Protein AF-A0A3N5ZR41-F1 (afdb_monomer)

Foldseek 3Di:
DPQQQQPWDDQQPDIFRGQEEADEDQPLCAAQLAQDPVNLVLLLLLLLLPGREYEYDDEELDQLQEARSGHYLQDLVRLQRLLSSQCSNVVSPYAYEYEYTGQALVYECVRVVNAFGEACDQDHDPNHRGGHDHDDPVRLVVSLVSLQSSLLSNVVSPHQAYEYECAQCGHNLLLQWPNNHPDPDQSDDDNNNSLVSVLSSLLSNCVSNDQRRAYEYEYECQALDVRTDHNVSVLVSLLSSVVSRHREYEYAHHHPPHPDDFADPPDDALPCLQSQQSNVVRDPHFTEYETRPQDSVSQSVCVVVVSGSHYHHHVNCVVPSNVNVCVVVVND

Mean predicted aligned error: 2.7 Å

Sequence (332 aa):
MRDPLFEPIRINRLELKNRICMPAMHLNMAKNFEVTDPLVDFYAERARGGAGLITVGFATVDEDSGGALNIGAHRDEFIPGLRRLAKAITANGARAAVQINHAGRYNFSFFLDGRPPVAPSAVASRLTGETPRELSIEEIRRVIERFVAAAKRVKAAGYDALEVLCGTGYLISEFLSPLTNRRSDAYGGDFANRMRFGVEVIQAIRAGVGPEFPVIVRMNGNDFMPGGNGRRELQEFAIELVKAGTDAISVNVGWHEARVPQIVAAVPRGVFAYLARGIKEHVGVPVMAGHRINDPAAARELIADGMCDLVAMGRALIADPALPEKARTRRE

Radius of gyration: 18.46 Å; Cα contacts (8 Å, |Δi|>4): 811; chains: 1; bounding box: 48×38×43 Å

Nearest PDB structures (foldseek):
  1ps9-assembly1_A  TM=9.556E-01  e=1.419E-34  Escherichia coli
  8pun-assembly1_C  TM=9.491E-01  e=1.882E-32  Ferrovum sp. JA12
  8uaj-assembly1_A  TM=9.261E-01  e=4.464E-31  Thermus scotoductus SA-01
  5nux-assembly1_A  TM=9.253E-01  e=6.229E-31  Thermus scotoductus
  5ogt-assembly1_A  TM=9.197E-01  e=4.988E-31  Thermus scotoductus SA-01

pLDDT: mean 97.27, std 3.21, range [62.5, 98.94]

Structure (mmCIF, N/CA/C/O backbone):
data_AF-A0A3N5ZR41-F1
#
_entry.id   AF-A0A3N5ZR41-F1
#
loop_
_atom_site.group_PDB
_atom_site.id
_atom_site.type_symbol
_atom_site.label_atom_id
_atom_site.label_alt_id
_atom_site.label_comp_id
_atom_site.label_asym_id
_atom_site.label_entity_id
_atom_site.label_seq_id
_atom_site.pdbx_PDB_ins_code
_atom_site.Cartn_x
_atom_site.Cartn_y
_atom_site.Cartn_z
_atom_site.occupancy
_atom_site.B_iso_or_equiv
_atom_site.auth_seq_id
_atom_site.auth_comp_id
_atom_site.auth_asym_id
_atom_site.auth_atom_id
_atom_site.pdbx_PDB_model_num
ATOM 1 N N . MET A 1 1 ? -27.547 -6.855 18.853 1.00 62.50 1 MET A N 1
ATOM 2 C CA . MET A 1 1 ? -26.462 -7.446 18.041 1.00 62.50 1 MET A CA 1
ATOM 3 C C . MET A 1 1 ? -25.248 -6.535 18.173 1.00 62.50 1 MET A C 1
ATOM 5 O O . MET A 1 1 ? -25.458 -5.326 18.208 1.00 62.50 1 MET A O 1
ATOM 9 N N . ARG A 1 2 ? -24.032 -7.068 18.351 1.00 85.81 2 ARG A N 1
ATOM 10 C CA . ARG A 1 2 ? -22.812 -6.239 18.307 1.00 85.81 2 ARG A CA 1
ATOM 11 C C . ARG A 1 2 ? -22.640 -5.732 16.873 1.00 85.81 2 ARG A C 1
ATOM 13 O O . ARG A 1 2 ? -22.960 -6.464 15.944 1.00 85.81 2 ARG A O 1
ATOM 20 N N . ASP A 1 3 ? -22.244 -4.474 16.704 1.00 94.25 3 ASP A N 1
ATOM 21 C CA . ASP A 1 3 ? -22.004 -3.909 15.374 1.00 94.25 3 ASP A CA 1
ATOM 22 C C . ASP A 1 3 ? -20.685 -4.492 14.836 1.00 94.25 3 ASP A C 1
ATOM 24 O O . ASP A 1 3 ? -19.641 -4.202 15.432 1.00 94.25 3 ASP A O 1
ATOM 28 N N . PRO A 1 4 ? -20.704 -5.299 13.754 1.00 96.19 4 PRO A N 1
ATOM 29 C CA . PRO A 1 4 ? -19.510 -5.981 13.259 1.00 96.19 4 PRO A CA 1
ATOM 30 C C . PRO A 1 4 ? -18.396 -4.997 12.901 1.00 96.19 4 PRO A C 1
ATOM 32 O O . PRO A 1 4 ? -17.221 -5.327 13.041 1.00 96.19 4 PRO A O 1
ATOM 35 N N . LEU A 1 5 ? -18.741 -3.769 12.500 1.00 96.50 5 LEU A N 1
ATOM 36 C CA . LEU A 1 5 ? -17.776 -2.749 12.105 1.00 96.50 5 LEU A CA 1
ATOM 37 C C . LEU A 1 5 ? -16.866 -2.320 13.266 1.00 96.50 5 LEU A C 1
ATOM 39 O O . LEU A 1 5 ? -15.711 -1.963 13.031 1.00 96.50 5 LEU A O 1
ATOM 43 N N . PHE A 1 6 ? -17.363 -2.391 14.505 1.00 97.62 6 PHE A N 1
ATOM 44 C CA . PHE A 1 6 ? -16.653 -1.990 15.725 1.00 97.62 6 PHE A CA 1
ATOM 45 C C . PHE A 1 6 ? -16.151 -3.166 16.562 1.00 97.62 6 PHE A C 1
ATOM 47 O O . PHE A 1 6 ? -15.695 -2.970 17.688 1.00 97.62 6 PHE A O 1
ATOM 54 N N . GLU A 1 7 ? -16.208 -4.382 16.025 1.00 97.81 7 GLU A N 1
ATOM 55 C CA . GLU A 1 7 ? -15.550 -5.518 16.655 1.00 97.81 7 GLU A CA 1
ATOM 56 C C . GLU A 1 7 ? -14.040 -5.489 16.386 1.00 97.81 7 GLU A C 1
ATOM 58 O O . GLU A 1 7 ? -13.618 -5.149 15.275 1.00 97.81 7 GLU A O 1
ATOM 63 N N . PRO A 1 8 ? -13.209 -5.850 17.379 1.00 98.00 8 PRO A N 1
ATOM 64 C CA . PRO A 1 8 ? -11.772 -5.906 17.190 1.00 98.00 8 PRO A CA 1
ATOM 65 C C . PRO A 1 8 ? -11.378 -7.031 16.228 1.00 98.00 8 PRO A C 1
ATOM 67 O O . PRO A 1 8 ? -12.055 -8.056 16.115 1.00 98.00 8 PRO A O 1
ATOM 70 N N . ILE A 1 9 ? -10.244 -6.853 15.558 1.00 98.50 9 ILE A N 1
ATOM 71 C CA . ILE A 1 9 ? -9.642 -7.857 14.677 1.00 98.50 9 ILE A CA 1
ATOM 72 C C . ILE A 1 9 ? -8.122 -7.822 14.813 1.00 98.50 9 ILE A C 1
ATOM 74 O O . ILE A 1 9 ? -7.542 -6.783 15.131 1.00 98.50 9 ILE A O 1
ATOM 78 N N . ARG A 1 10 ? -7.467 -8.963 14.587 1.00 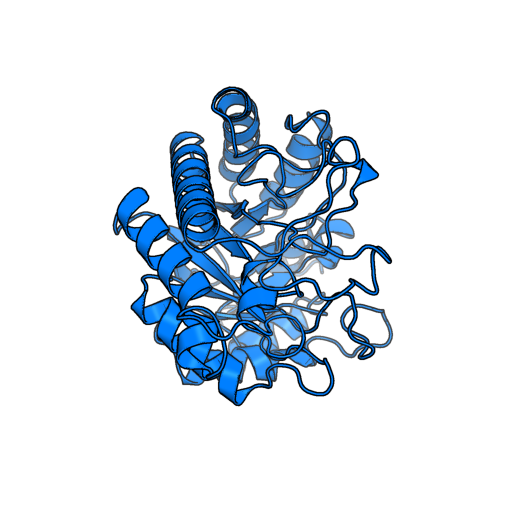98.56 10 ARG A N 1
ATOM 79 C CA . ARG A 1 10 ? -6.009 -9.084 14.649 1.00 98.56 10 ARG A CA 1
ATOM 80 C C . ARG A 1 10 ? -5.406 -9.295 13.267 1.00 98.56 10 ARG A C 1
ATOM 82 O O . ARG A 1 10 ? -5.926 -10.083 12.485 1.00 98.56 10 ARG A O 1
ATOM 89 N N . ILE A 1 11 ? -4.292 -8.618 13.008 1.00 98.62 11 ILE A N 1
ATOM 90 C CA . ILE A 1 11 ? -3.392 -8.855 11.876 1.00 98.62 11 ILE A CA 1
ATOM 91 C C . ILE A 1 11 ? -2.043 -9.229 12.486 1.00 98.62 11 ILE A C 1
ATOM 93 O O . ILE A 1 11 ? -1.386 -8.379 13.087 1.00 98.62 11 ILE A O 1
ATOM 97 N N . ASN A 1 12 ? -1.640 -10.498 12.387 1.00 98.12 12 ASN A N 1
ATOM 98 C CA . ASN A 1 12 ? -0.498 -11.020 13.150 1.00 98.12 12 ASN A CA 1
ATOM 99 C C . ASN A 1 12 ? -0.678 -10.693 14.656 1.00 98.12 12 ASN A C 1
ATOM 101 O O . ASN A 1 12 ? -1.720 -11.011 15.236 1.00 98.12 12 ASN A O 1
ATOM 105 N N . ARG A 1 13 ? 0.286 -10.023 15.296 1.00 95.62 13 ARG A N 1
ATOM 106 C CA . ARG A 1 13 ? 0.205 -9.561 16.694 1.00 95.62 13 ARG A CA 1
ATOM 107 C C . ARG A 1 13 ? -0.500 -8.220 16.882 1.00 95.62 13 ARG A C 1
ATOM 109 O O . ARG A 1 13 ? -0.713 -7.804 18.019 1.00 95.62 13 ARG A O 1
ATOM 116 N N . LEU A 1 14 ? -0.848 -7.533 15.799 1.00 98.44 14 LEU A N 1
ATOM 117 C CA . LEU A 1 14 ? -1.467 -6.219 15.858 1.00 98.44 14 LEU A CA 1
ATOM 118 C C . LEU A 1 14 ? -2.974 -6.340 16.056 1.00 98.44 14 LEU A C 1
ATOM 120 O O . LEU A 1 14 ? -3.688 -6.814 15.178 1.00 98.44 14 LEU A O 1
ATOM 124 N N . GLU A 1 15 ? -3.463 -5.860 17.196 1.00 98.50 15 GLU A N 1
ATOM 125 C CA . GLU A 1 15 ? -4.895 -5.732 17.457 1.00 98.50 15 GLU A CA 1
ATOM 126 C C . GLU A 1 15 ? -5.414 -4.360 17.010 1.00 98.50 15 GLU A C 1
ATOM 128 O O . GLU A 1 15 ? -4.904 -3.307 17.424 1.00 98.50 15 GLU A O 1
ATOM 133 N N . LEU A 1 16 ? -6.444 -4.387 16.165 1.00 98.75 16 LEU A N 1
ATOM 134 C CA . LEU A 1 16 ? -7.204 -3.226 15.725 1.00 98.75 16 LEU A CA 1
ATOM 135 C C . LEU A 1 16 ? -8.492 -3.132 16.536 1.00 98.75 16 LEU A C 1
ATOM 137 O O . LEU A 1 16 ? -9.216 -4.114 16.681 1.00 98.75 16 LEU A O 1
ATOM 141 N N . LYS A 1 17 ? -8.809 -1.927 17.014 1.00 98.25 17 LYS A N 1
ATOM 142 C CA . LYS A 1 17 ? -10.011 -1.658 17.824 1.00 98.25 17 LYS A CA 1
ATOM 143 C C . LYS A 1 17 ? -11.331 -1.771 17.049 1.00 98.25 17 LYS A C 1
ATOM 145 O O . LYS A 1 17 ? -12.386 -1.818 17.666 1.00 98.25 17 LYS A O 1
ATOM 150 N N . ASN A 1 18 ? -11.276 -1.718 15.718 1.00 98.62 18 ASN A N 1
ATOM 151 C CA . ASN A 1 18 ? -12.415 -1.835 14.812 1.00 98.62 18 ASN A CA 1
ATOM 152 C C . ASN A 1 18 ? -11.934 -2.166 13.390 1.00 98.62 18 ASN A C 1
ATOM 154 O O . ASN A 1 18 ? -10.730 -2.173 13.115 1.00 98.62 18 ASN A O 1
ATOM 158 N N . ARG A 1 19 ? -12.882 -2.418 12.486 1.00 98.69 19 ARG A N 1
ATOM 159 C CA . ARG A 1 19 ? -12.645 -2.889 11.113 1.00 98.69 19 ARG A CA 1
ATOM 160 C C . ARG A 1 19 ? -12.651 -1.764 10.067 1.00 98.69 19 ARG A C 1
ATOM 162 O O . ARG A 1 19 ? -12.717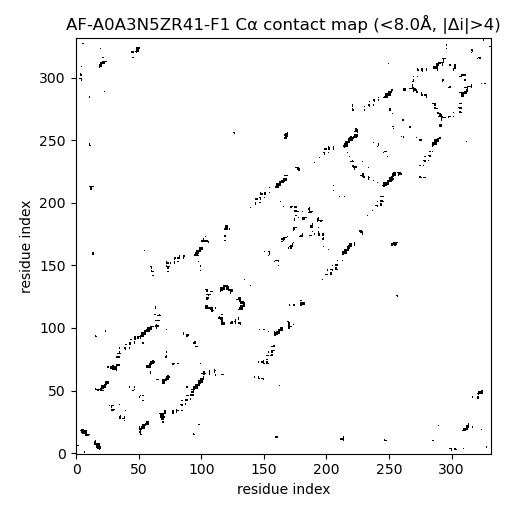 -2.049 8.871 1.00 98.69 19 ARG A O 1
ATOM 169 N N . ILE A 1 20 ? -12.588 -0.498 10.496 1.00 98.75 20 ILE A N 1
ATOM 170 C CA . ILE A 1 20 ? -12.533 0.674 9.611 1.00 98.75 20 ILE A CA 1
ATOM 171 C C . ILE A 1 20 ? -11.080 1.098 9.425 1.00 98.75 20 ILE A C 1
ATOM 173 O O . ILE A 1 20 ? -10.405 1.501 10.377 1.00 98.75 20 ILE A O 1
ATOM 177 N N . CYS A 1 21 ? -10.610 1.067 8.185 1.00 98.75 21 CYS A N 1
ATOM 178 C CA . CYS A 1 21 ? -9.246 1.422 7.834 1.00 98.75 21 CYS A CA 1
ATOM 179 C C . CYS A 1 21 ? -9.209 2.631 6.898 1.00 98.75 21 CYS A C 1
ATOM 181 O O . CYS A 1 21 ? -10.009 2.748 5.968 1.00 98.75 21 CYS A O 1
ATOM 183 N N . MET A 1 22 ? -8.236 3.512 7.106 1.00 98.75 22 MET A N 1
ATOM 184 C CA . MET A 1 22 ? -7.871 4.532 6.130 1.00 98.75 22 MET A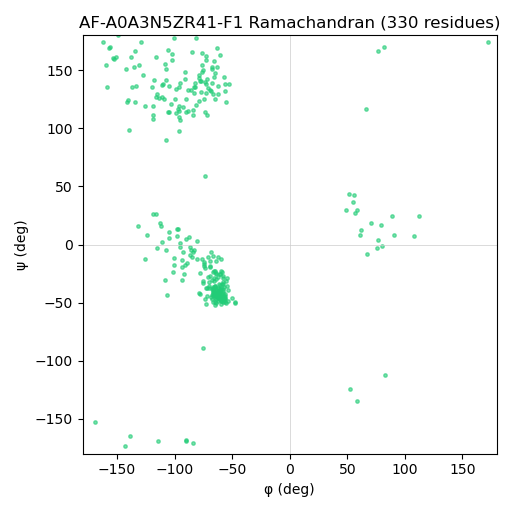 CA 1
ATOM 185 C C . MET A 1 22 ? -6.789 3.954 5.207 1.00 98.75 22 MET A C 1
ATOM 187 O O . MET A 1 22 ? -5.694 3.652 5.691 1.00 98.75 22 MET A O 1
ATOM 191 N N . PRO A 1 23 ? -7.063 3.758 3.905 1.00 98.19 23 PRO A N 1
ATOM 192 C CA . PRO A 1 23 ? -6.060 3.265 2.969 1.00 98.19 23 PRO A CA 1
ATOM 193 C C . PRO A 1 23 ? -5.017 4.340 2.657 1.00 98.19 23 PRO A C 1
ATOM 195 O O . PRO A 1 23 ? -5.314 5.535 2.728 1.00 98.19 23 PRO A O 1
ATOM 198 N N . ALA A 1 24 ? -3.842 3.910 2.191 1.00 97.88 24 ALA A N 1
ATOM 199 C CA . ALA A 1 24 ? -2.826 4.821 1.674 1.00 97.88 24 ALA A CA 1
ATOM 200 C C . ALA A 1 24 ? -3.375 5.687 0.532 1.00 97.88 24 ALA A C 1
ATOM 202 O O . ALA A 1 24 ? -4.007 5.177 -0.406 1.00 97.88 24 ALA A O 1
ATOM 203 N N . MET A 1 25 ? -3.109 6.990 0.626 1.00 96.12 25 MET A N 1
ATOM 204 C CA . MET A 1 25 ? -3.462 8.021 -0.348 1.00 96.12 25 MET A CA 1
ATOM 205 C C . MET A 1 25 ? -2.317 9.023 -0.433 1.00 96.12 25 MET A C 1
ATOM 207 O O . MET A 1 25 ? -1.973 9.640 0.571 1.00 96.12 25 MET A O 1
ATOM 211 N N . HIS A 1 26 ? -1.757 9.222 -1.627 1.00 94.19 26 HIS A N 1
ATOM 212 C CA . HIS A 1 26 ? -0.738 10.249 -1.830 1.00 94.19 26 HIS A CA 1
ATOM 213 C C . HIS A 1 26 ? -1.384 11.640 -1.771 1.00 94.19 26 HIS A C 1
ATOM 215 O O . HIS A 1 26 ? -2.184 11.996 -2.630 1.00 94.19 26 HIS A O 1
ATOM 221 N N . LEU A 1 27 ? -1.064 12.400 -0.720 1.00 94.50 27 LEU A N 1
ATOM 222 C CA . LEU A 1 27 ? -1.680 13.705 -0.432 1.00 94.50 27 LEU A CA 1
ATOM 223 C C . LEU A 1 27 ? -0.916 14.893 -1.018 1.00 94.50 27 LEU A C 1
ATOM 225 O O . LEU A 1 27 ? -1.389 16.019 -0.915 1.00 94.50 27 LEU A O 1
ATOM 229 N N . ASN A 1 28 ? 0.270 14.660 -1.591 1.00 93.38 28 ASN A N 1
ATOM 230 C CA . ASN A 1 28 ? 1.135 15.717 -2.118 1.00 93.38 28 ASN A CA 1
ATOM 231 C C . ASN A 1 28 ? 1.548 16.778 -1.071 1.00 93.38 28 ASN A C 1
ATOM 233 O O . ASN A 1 28 ? 1.742 17.945 -1.396 1.00 93.38 28 ASN A O 1
ATOM 237 N N . MET A 1 29 ? 1.644 16.371 0.201 1.00 96.38 29 MET A N 1
ATOM 238 C CA . MET A 1 29 ? 1.956 17.247 1.341 1.00 96.38 29 MET A CA 1
ATOM 239 C C . MET A 1 29 ? 3.366 17.038 1.909 1.00 96.38 29 MET A C 1
ATOM 241 O O . MET A 1 29 ? 3.760 17.767 2.818 1.00 96.38 29 MET A O 1
ATOM 245 N N . ALA A 1 30 ? 4.127 16.055 1.420 1.00 97.12 30 ALA A N 1
ATOM 246 C CA . ALA A 1 30 ? 5.547 15.951 1.748 1.00 97.12 30 ALA A CA 1
ATOM 247 C C . ALA A 1 30 ? 6.343 16.994 0.952 1.00 97.12 30 ALA A C 1
ATOM 249 O O . ALA A 1 30 ? 5.915 17.430 -0.119 1.00 97.12 30 ALA A O 1
ATOM 250 N N . LYS A 1 31 ? 7.504 17.394 1.469 1.00 96.69 31 LYS A N 1
ATOM 251 C CA . LYS A 1 31 ? 8.399 18.337 0.790 1.00 96.69 31 LYS A CA 1
ATOM 252 C C . LYS A 1 31 ? 9.821 17.819 0.870 1.00 96.69 31 LYS A C 1
ATOM 254 O O . LYS A 1 31 ? 10.328 17.634 1.967 1.00 96.69 31 LYS A O 1
ATOM 259 N N . ASN A 1 32 ? 10.469 17.625 -0.276 1.00 96.06 32 ASN A N 1
ATOM 260 C CA . ASN A 1 32 ? 11.802 17.019 -0.352 1.00 96.06 32 ASN A CA 1
ATOM 261 C C . ASN A 1 32 ? 11.860 15.689 0.410 1.00 96.06 32 ASN A C 1
ATOM 263 O O . ASN A 1 32 ? 12.785 15.449 1.176 1.00 96.06 32 ASN A O 1
ATOM 267 N N . PHE A 1 33 ? 10.827 14.863 0.233 1.00 97.25 33 PHE A N 1
ATOM 268 C CA . PHE A 1 33 ? 10.622 13.596 0.934 1.00 97.25 33 PHE A CA 1
ATOM 269 C C . PHE A 1 33 ? 10.336 13.688 2.442 1.00 97.25 33 PHE A C 1
ATOM 271 O O . PHE A 1 33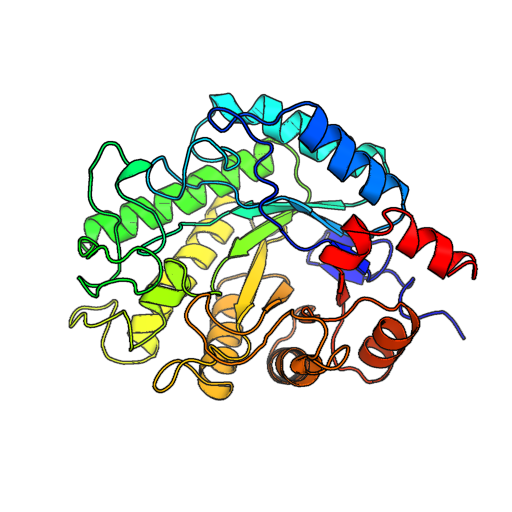 ? 9.928 12.697 3.052 1.00 97.25 33 PHE A O 1
ATOM 278 N N . GLU A 1 34 ? 10.459 14.870 3.042 1.00 98.19 34 GLU A N 1
ATOM 279 C CA . GLU A 1 34 ? 10.214 15.075 4.463 1.00 98.19 34 GLU A CA 1
ATOM 280 C C . GLU A 1 34 ? 8.723 15.115 4.789 1.00 98.19 34 GLU A C 1
ATOM 282 O O . GLU A 1 34 ? 7.900 15.724 4.092 1.00 98.19 34 GLU A O 1
ATOM 287 N N . VAL A 1 35 ? 8.389 14.499 5.921 1.00 98.50 35 VAL A N 1
ATOM 288 C CA . VAL A 1 35 ? 7.076 14.639 6.548 1.00 98.50 35 VAL A CA 1
ATOM 289 C C . VAL A 1 35 ? 6.917 16.081 7.026 1.00 98.50 35 VAL A C 1
ATOM 291 O O . VAL A 1 35 ? 7.753 16.596 7.766 1.00 98.50 35 VAL A O 1
ATOM 294 N N . THR A 1 36 ? 5.803 16.713 6.672 1.00 98.62 36 THR A N 1
ATOM 295 C CA . THR A 1 36 ? 5.468 18.083 7.081 1.00 98.62 36 THR A CA 1
ATOM 296 C C . THR A 1 36 ? 4.434 18.092 8.208 1.00 98.62 36 THR A C 1
ATOM 298 O O . THR A 1 36 ? 3.765 17.086 8.456 1.00 98.62 36 THR A O 1
ATOM 301 N N . ASP A 1 37 ? 4.284 19.224 8.893 1.00 98.56 37 ASP A N 1
ATOM 302 C CA . ASP A 1 37 ? 3.282 19.369 9.955 1.00 98.56 37 ASP A CA 1
ATOM 303 C C . ASP A 1 37 ? 1.838 19.225 9.436 1.00 98.56 37 ASP A C 1
ATOM 305 O O . ASP A 1 37 ? 1.096 18.442 10.027 1.00 98.56 37 ASP A O 1
ATOM 309 N N . PRO A 1 38 ? 1.441 19.804 8.277 1.00 98.38 38 PRO A N 1
ATOM 310 C CA . PRO A 1 38 ? 0.109 19.568 7.713 1.00 98.38 38 PRO A CA 1
ATOM 311 C C . PRO A 1 38 ? -0.200 18.089 7.457 1.00 98.38 38 PRO A C 1
ATOM 313 O O . PRO A 1 38 ? -1.326 17.640 7.663 1.00 98.38 38 PRO A O 1
ATOM 316 N N . LEU A 1 39 ? 0.803 17.311 7.032 1.00 98.38 39 LEU A N 1
ATOM 317 C CA . LEU A 1 39 ? 0.653 15.871 6.835 1.00 98.38 39 LEU A CA 1
ATOM 318 C C . LEU A 1 39 ? 0.413 15.145 8.169 1.00 98.38 39 LEU A C 1
ATOM 320 O O . LEU A 1 39 ? -0.414 14.235 8.238 1.00 98.38 39 LEU A O 1
ATOM 324 N N . VAL A 1 40 ? 1.122 15.550 9.225 1.00 98.81 40 VAL A N 1
ATOM 325 C CA . VAL A 1 40 ? 0.968 15.007 10.584 1.00 98.81 40 VAL A CA 1
ATOM 326 C C . VAL A 1 40 ? -0.416 15.330 11.138 1.00 98.81 40 VAL A C 1
ATOM 328 O O . VAL A 1 40 ? -1.115 14.418 11.587 1.00 98.81 40 VAL A O 1
ATOM 331 N N . ASP A 1 41 ? -0.839 16.589 11.044 1.00 98.69 41 ASP A N 1
ATOM 332 C CA . ASP A 1 41 ? -2.139 17.057 11.528 1.00 98.69 41 ASP A CA 1
ATOM 333 C C . ASP A 1 41 ? -3.291 16.351 10.812 1.00 98.69 41 ASP A C 1
ATOM 335 O O . ASP A 1 41 ? -4.233 15.877 11.456 1.00 98.69 41 ASP A O 1
ATOM 339 N N . PHE A 1 42 ? -3.177 16.188 9.489 1.00 98.75 42 PHE A N 1
ATOM 340 C CA . PHE A 1 42 ? -4.166 15.483 8.684 1.00 98.75 42 PHE A CA 1
ATOM 341 C C . PHE A 1 42 ? -4.425 14.067 9.211 1.00 98.75 42 PHE A C 1
ATOM 343 O O . PHE A 1 42 ? -5.582 13.694 9.426 1.00 98.75 42 PHE A O 1
ATOM 350 N N . TYR A 1 43 ? -3.374 13.276 9.440 1.00 98.81 43 TYR A N 1
ATOM 351 C CA . TYR A 1 43 ? -3.528 11.898 9.911 1.00 98.81 43 TYR A CA 1
ATOM 352 C C . TYR A 1 43 ? -3.898 11.815 11.399 1.00 98.81 43 TYR A C 1
ATOM 354 O O . TYR A 1 43 ? -4.680 10.938 11.776 1.00 98.81 43 TYR A O 1
ATOM 362 N N . ALA A 1 44 ? -3.412 12.739 12.235 1.00 98.81 44 ALA A N 1
ATOM 363 C CA . ALA A 1 44 ? -3.796 12.825 13.645 1.00 98.81 44 ALA A CA 1
ATOM 364 C C . ALA A 1 44 ? -5.306 13.067 13.814 1.00 98.81 44 ALA A C 1
ATOM 366 O O . ALA A 1 44 ? -5.943 12.455 14.676 1.00 98.81 44 ALA A O 1
ATOM 367 N N . GLU A 1 45 ? -5.897 13.908 12.963 1.00 98.69 45 GLU A N 1
ATOM 368 C CA . GLU A 1 45 ? -7.334 14.191 12.966 1.00 98.69 45 GLU A CA 1
ATOM 369 C C . GLU A 1 45 ? -8.172 12.935 12.665 1.00 98.69 45 GLU A C 1
ATOM 371 O O . GLU A 1 45 ? -9.121 12.635 13.392 1.00 98.69 45 GLU A O 1
ATOM 376 N N . ARG A 1 46 ? -7.794 12.145 11.648 1.00 98.69 46 ARG A N 1
ATOM 377 C CA . ARG A 1 46 ? -8.507 10.901 11.283 1.00 98.69 46 ARG A CA 1
ATOM 378 C C . ARG A 1 46 ? -8.306 9.802 12.327 1.00 98.69 46 ARG A C 1
ATOM 380 O O . ARG A 1 46 ? -9.217 9.009 12.566 1.00 98.69 46 ARG A O 1
ATOM 387 N N . ALA A 1 47 ? -7.144 9.767 12.983 1.00 98.81 47 ALA A N 1
ATOM 388 C CA . ALA A 1 47 ? -6.895 8.851 14.093 1.00 98.81 47 ALA A CA 1
ATOM 389 C C . ALA A 1 47 ? -7.850 9.139 15.260 1.00 98.81 47 ALA A C 1
ATOM 391 O O . ALA A 1 47 ? -8.555 8.235 15.723 1.00 98.81 47 ALA A O 1
ATOM 392 N N . ARG A 1 48 ? -7.955 10.420 15.647 1.00 98.69 48 ARG A N 1
ATOM 393 C CA . ARG A 1 48 ? -8.883 10.896 16.685 1.00 98.69 48 ARG A CA 1
ATOM 394 C C . ARG A 1 48 ? -10.340 10.633 16.314 1.00 98.69 48 ARG A C 1
ATOM 396 O O . ARG A 1 48 ? -11.148 10.324 17.183 1.00 98.69 48 ARG A O 1
ATOM 403 N N . GLY A 1 49 ? -10.656 10.713 15.024 1.00 98.38 49 GLY A N 1
ATOM 404 C CA . GLY A 1 49 ? -11.971 10.412 14.470 1.00 98.38 49 GLY A CA 1
ATOM 405 C C . GLY A 1 49 ? -12.389 8.941 14.528 1.00 98.38 49 GLY A C 1
ATOM 406 O O . GLY A 1 49 ? -13.540 8.633 14.231 1.00 98.38 49 GLY A O 1
ATOM 407 N N . GLY A 1 50 ? -11.502 8.035 14.951 1.00 98.31 50 GLY A N 1
ATOM 408 C CA . GLY A 1 50 ? -11.883 6.692 15.389 1.00 98.31 50 GLY A CA 1
ATOM 409 C C . GLY A 1 50 ? -11.521 5.547 14.443 1.00 98.31 50 GLY A C 1
ATOM 410 O O . GLY A 1 50 ? -11.912 4.417 14.731 1.00 98.31 50 GLY A O 1
ATOM 411 N N . ALA A 1 51 ? -10.761 5.777 13.367 1.00 98.56 51 ALA A N 1
ATOM 412 C CA . ALA A 1 51 ? -10.279 4.692 12.503 1.00 98.56 51 ALA A CA 1
ATOM 413 C C . ALA A 1 51 ? -9.453 3.654 13.297 1.00 98.56 51 ALA A C 1
ATOM 415 O O . ALA A 1 51 ? -8.734 4.003 14.238 1.00 98.56 51 ALA A O 1
ATOM 416 N N . GLY A 1 52 ? -9.566 2.373 12.943 1.00 98.69 52 GLY A N 1
ATOM 417 C CA . GLY A 1 52 ? -8.836 1.275 13.582 1.00 98.69 52 GLY A CA 1
ATOM 418 C C . GLY A 1 52 ? -7.385 1.181 13.112 1.00 98.69 52 GLY A C 1
ATOM 419 O O . GLY A 1 52 ? -6.476 1.024 13.928 1.00 98.69 52 GLY A O 1
ATOM 420 N N . LEU A 1 53 ? -7.173 1.348 11.806 1.00 98.94 53 LEU A N 1
ATOM 421 C CA . LEU A 1 53 ? -5.864 1.375 11.153 1.00 98.94 53 LEU A CA 1
ATOM 422 C C . LEU A 1 53 ? -5.797 2.557 10.187 1.00 98.94 53 LEU A C 1
ATOM 424 O O . LEU A 1 53 ? -6.728 2.780 9.412 1.00 98.94 53 LEU A O 1
ATOM 428 N N . ILE A 1 54 ? -4.685 3.280 10.191 1.00 98.94 54 ILE A N 1
ATOM 429 C CA . ILE A 1 54 ? -4.381 4.311 9.203 1.00 98.94 54 ILE A CA 1
ATOM 430 C C . ILE A 1 54 ? -3.114 3.914 8.474 1.00 98.94 54 ILE A C 1
ATOM 432 O O . ILE A 1 54 ? -2.056 3.807 9.087 1.00 98.94 54 ILE A O 1
ATOM 436 N N . THR A 1 55 ? -3.227 3.726 7.164 1.00 98.88 55 THR A N 1
ATOM 437 C CA . THR A 1 55 ? -2.075 3.483 6.302 1.00 98.88 55 THR A CA 1
ATOM 438 C C . THR A 1 55 ? -1.684 4.782 5.624 1.00 98.88 55 THR A C 1
ATOM 440 O O . THR A 1 55 ? -2.426 5.322 4.808 1.00 98.88 55 THR A O 1
ATOM 443 N N . VAL A 1 56 ? -0.511 5.289 5.973 1.00 98.38 56 VAL A N 1
ATOM 444 C CA . VAL A 1 56 ? 0.131 6.425 5.317 1.00 98.38 56 VAL A CA 1
ATOM 445 C C . VAL A 1 56 ? 0.724 5.954 3.991 1.00 98.38 56 VAL A C 1
ATOM 447 O O . VAL A 1 56 ? 1.180 4.828 3.883 1.00 98.38 56 VAL A O 1
ATOM 450 N N . GLY A 1 57 ? 0.780 6.788 2.966 1.00 92.50 57 GLY A N 1
ATOM 451 C CA . GLY A 1 57 ? 1.544 6.472 1.759 1.00 92.50 57 GLY A CA 1
ATOM 452 C C . GLY A 1 57 ? 1.277 7.500 0.681 1.00 92.50 57 GLY A C 1
ATOM 453 O O . GLY A 1 57 ? 0.444 8.376 0.848 1.00 92.50 57 GLY A O 1
ATOM 454 N N . PHE A 1 58 ? 1.946 7.482 -0.455 1.00 95.69 58 PHE A N 1
ATOM 455 C CA . PHE A 1 58 ? 3.043 6.633 -0.913 1.00 95.69 58 PHE A CA 1
ATOM 456 C C . PHE A 1 58 ? 4.368 6.990 -0.205 1.00 95.69 58 PHE A C 1
ATOM 458 O O . PHE A 1 58 ? 4.756 8.163 -0.236 1.00 95.69 58 PHE A O 1
ATOM 465 N N . ALA A 1 59 ? 5.087 5.998 0.351 1.00 98.44 59 ALA A N 1
ATOM 466 C CA . ALA A 1 59 ? 6.484 6.135 0.792 1.00 98.44 59 ALA A CA 1
ATOM 467 C C . ALA A 1 59 ? 7.500 5.450 -0.157 1.00 98.44 59 ALA A C 1
ATOM 469 O O . ALA A 1 59 ? 7.270 4.335 -0.624 1.00 98.44 59 ALA A O 1
ATOM 470 N N . THR A 1 60 ? 8.609 6.126 -0.458 1.00 98.31 60 THR A N 1
ATOM 471 C CA . THR A 1 60 ? 9.629 5.707 -1.438 1.00 98.31 60 THR A CA 1
ATOM 472 C C . THR A 1 60 ? 10.634 4.711 -0.863 1.00 98.31 60 THR A C 1
ATOM 474 O O . THR A 1 60 ? 11.087 4.868 0.274 1.00 98.31 60 THR A O 1
ATOM 477 N N . VAL A 1 61 ? 11.002 3.698 -1.655 1.00 98.56 61 VAL A N 1
ATOM 478 C CA . VAL A 1 61 ? 11.996 2.665 -1.289 1.00 98.56 61 VAL A CA 1
ATOM 479 C C . VAL A 1 61 ? 13.423 3.020 -1.713 1.00 98.56 61 VAL A C 1
ATOM 481 O O . VAL A 1 61 ? 14.378 2.613 -1.052 1.00 98.56 61 VAL A O 1
ATOM 484 N N . ASP A 1 62 ? 13.555 3.847 -2.746 1.00 97.31 62 ASP A N 1
ATOM 485 C CA . ASP A 1 62 ? 14.787 4.474 -3.240 1.00 97.31 62 ASP A CA 1
ATOM 486 C C . ASP A 1 62 ? 14.480 5.847 -3.875 1.00 97.31 62 ASP A C 1
ATOM 488 O O . ASP A 1 62 ? 13.328 6.291 -3.904 1.00 97.31 62 ASP A O 1
ATOM 492 N N . GLU A 1 63 ? 15.506 6.534 -4.365 1.00 93.69 63 GLU A N 1
ATOM 493 C CA . GLU A 1 63 ? 15.391 7.822 -5.051 1.00 93.69 63 GLU A CA 1
ATOM 494 C C . GLU A 1 63 ? 14.603 7.749 -6.372 1.00 93.69 63 GLU A C 1
ATOM 496 O O . GLU A 1 63 ? 14.020 8.749 -6.783 1.00 93.69 63 GLU A O 1
ATOM 501 N N . ASP A 1 64 ? 14.540 6.576 -7.009 1.00 92.62 64 ASP A N 1
ATOM 502 C CA . ASP A 1 64 ? 13.922 6.375 -8.328 1.00 92.62 64 ASP A CA 1
ATOM 503 C C . ASP A 1 64 ? 12.450 5.933 -8.235 1.00 92.62 64 ASP A C 1
ATOM 505 O O . ASP A 1 64 ? 11.680 5.976 -9.202 1.00 92.62 64 ASP A O 1
ATOM 509 N N . SER A 1 65 ? 12.034 5.542 -7.035 1.00 94.94 65 SER A N 1
ATOM 510 C CA . SER A 1 65 ? 10.721 4.989 -6.746 1.00 94.94 65 SER A CA 1
ATOM 511 C C . SER A 1 65 ? 9.593 6.021 -6.750 1.00 94.94 65 SER A C 1
ATOM 513 O O . SER A 1 65 ? 8.436 5.619 -6.822 1.00 94.94 65 SER A O 1
ATOM 515 N N . GLY A 1 66 ? 9.879 7.323 -6.696 1.00 93.81 66 GLY A N 1
ATOM 516 C CA . GLY A 1 66 ? 8.874 8.393 -6.690 1.00 93.81 66 GLY A CA 1
ATOM 517 C C . GLY A 1 66 ? 9.499 9.772 -6.898 1.00 93.81 66 GLY A C 1
ATOM 518 O O . GLY A 1 66 ? 10.549 9.877 -7.520 1.00 93.81 66 GLY A O 1
ATOM 519 N N . GLY A 1 67 ? 8.862 10.827 -6.385 1.00 92.38 67 GLY A N 1
ATOM 520 C CA . GLY A 1 67 ? 9.367 12.202 -6.456 1.00 92.38 67 GLY A CA 1
ATOM 521 C C . GLY A 1 67 ? 9.370 12.911 -5.100 1.00 92.38 67 GLY A C 1
ATOM 522 O O . GLY A 1 67 ? 8.839 12.407 -4.112 1.00 92.38 67 GLY A O 1
ATOM 523 N N . ALA A 1 68 ? 9.929 14.122 -5.055 1.00 92.50 68 ALA A N 1
ATOM 524 C CA . ALA A 1 68 ? 10.147 14.902 -3.826 1.00 92.50 68 ALA A CA 1
ATOM 525 C C . ALA A 1 68 ? 8.876 15.237 -3.012 1.00 92.50 68 ALA A C 1
ATOM 527 O O . ALA A 1 68 ? 8.978 15.687 -1.870 1.00 92.50 68 ALA A O 1
ATOM 528 N N . LEU A 1 69 ? 7.685 15.037 -3.585 1.00 94.06 69 LEU A N 1
ATOM 529 C CA . LEU A 1 69 ? 6.388 15.228 -2.925 1.00 94.06 69 LEU A CA 1
ATOM 530 C C . LEU A 1 69 ? 5.813 13.925 -2.335 1.00 94.06 69 LEU A C 1
ATOM 532 O O . LEU A 1 69 ? 4.725 13.925 -1.749 1.00 94.06 69 LEU A O 1
ATOM 536 N N . ASN A 1 70 ? 6.501 12.795 -2.510 1.00 96.69 70 ASN A N 1
ATOM 537 C CA . ASN A 1 70 ? 6.236 11.535 -1.815 1.00 96.69 70 ASN A CA 1
ATOM 538 C C . ASN A 1 70 ? 6.945 11.516 -0.459 1.00 96.69 70 ASN A C 1
ATOM 540 O O . ASN A 1 70 ? 7.822 12.327 -0.207 1.00 96.69 70 ASN A O 1
ATOM 544 N N . ILE A 1 71 ? 6.576 10.589 0.423 1.00 98.31 71 ILE A N 1
ATOM 545 C CA . ILE A 1 71 ? 7.226 10.441 1.732 1.00 98.31 71 ILE A CA 1
ATOM 546 C C . ILE A 1 71 ? 8.510 9.624 1.560 1.00 98.31 71 ILE A C 1
ATOM 548 O O . ILE A 1 71 ? 8.499 8.601 0.883 1.00 98.31 71 ILE A O 1
ATOM 552 N N . GLY A 1 72 ? 9.611 10.033 2.181 1.00 98.31 72 GLY A N 1
ATOM 553 C CA . GLY A 1 72 ? 10.870 9.294 2.159 1.00 98.31 72 GLY A CA 1
ATOM 554 C C . GLY A 1 72 ? 10.886 8.122 3.134 1.00 98.31 72 GLY A C 1
ATOM 555 O O . GLY A 1 72 ? 10.726 8.319 4.334 1.00 98.31 72 GLY A O 1
ATOM 556 N N . ALA A 1 73 ? 11.141 6.906 2.645 1.00 98.56 73 ALA A N 1
ATOM 557 C CA . ALA A 1 73 ? 11.554 5.768 3.479 1.00 98.56 73 ALA A CA 1
ATOM 558 C C . ALA A 1 73 ? 12.884 5.145 3.009 1.00 98.56 73 ALA A C 1
ATOM 560 O O . ALA A 1 73 ? 13.316 4.114 3.522 1.00 98.56 73 ALA A O 1
ATOM 561 N N . HIS A 1 74 ? 13.566 5.788 2.060 1.00 98.38 74 HIS A N 1
ATOM 562 C CA . HIS A 1 74 ? 14.750 5.255 1.393 1.00 98.38 74 HIS A CA 1
ATOM 563 C C . HIS A 1 74 ? 16.086 5.623 2.055 1.00 98.38 74 HIS A C 1
ATOM 565 O O . HIS A 1 74 ? 17.083 4.930 1.838 1.00 98.38 74 HIS A O 1
ATOM 571 N N . ARG A 1 75 ? 16.108 6.653 2.913 1.00 98.38 75 ARG A N 1
ATOM 572 C CA . ARG A 1 75 ? 17.293 7.109 3.660 1.00 98.38 75 ARG A CA 1
ATOM 573 C C . ARG A 1 75 ? 17.002 7.286 5.146 1.00 98.38 75 ARG A C 1
ATOM 575 O O . ARG A 1 75 ? 15.863 7.512 5.549 1.00 98.38 75 ARG A O 1
ATOM 582 N N . ASP A 1 76 ? 18.053 7.173 5.955 1.00 98.69 76 ASP A N 1
ATOM 583 C CA . ASP A 1 76 ? 17.971 7.246 7.420 1.00 98.69 76 ASP A CA 1
ATOM 584 C C . ASP A 1 76 ? 17.540 8.638 7.907 1.00 98.69 76 ASP A C 1
ATOM 586 O O . ASP A 1 76 ? 16.872 8.753 8.935 1.00 98.69 76 ASP A O 1
ATOM 590 N N . GLU A 1 77 ? 17.857 9.684 7.137 1.00 98.44 77 GLU A N 1
ATOM 591 C CA . GLU A 1 77 ? 17.494 11.076 7.431 1.00 98.44 77 GLU A CA 1
ATOM 592 C C . GLU A 1 77 ? 15.980 11.295 7.572 1.00 98.44 77 GLU A C 1
ATOM 594 O O . GLU A 1 77 ? 15.570 12.147 8.352 1.00 98.44 77 GLU A O 1
ATOM 599 N N . PHE A 1 78 ? 15.147 10.467 6.927 1.00 98.62 78 PHE A N 1
ATOM 600 C CA . PHE A 1 78 ? 13.684 10.585 6.987 1.00 98.62 78 PHE A CA 1
ATOM 601 C C . PHE A 1 78 ? 13.048 9.890 8.200 1.00 98.62 78 PHE A C 1
ATOM 603 O O . PHE A 1 78 ? 11.863 10.086 8.489 1.00 98.62 78 PHE A O 1
ATOM 610 N N . ILE A 1 79 ? 13.807 9.077 8.947 1.00 98.81 79 ILE A N 1
ATOM 611 C CA . ILE A 1 79 ? 13.295 8.335 10.113 1.00 98.81 79 ILE A CA 1
ATOM 612 C C . ILE A 1 79 ? 12.656 9.260 11.168 1.00 98.81 79 ILE A C 1
ATOM 614 O O . ILE A 1 79 ? 11.591 8.903 11.680 1.00 98.81 79 ILE A O 1
ATOM 618 N N . PRO A 1 80 ? 13.224 10.432 11.527 1.00 98.75 80 PRO A N 1
ATOM 619 C CA . PRO A 1 80 ? 12.596 11.348 12.478 1.00 98.75 80 PRO A CA 1
ATOM 620 C C . PRO A 1 80 ? 11.204 11.825 12.036 1.00 98.75 80 PRO A C 1
ATOM 622 O O . PRO A 1 80 ? 10.276 11.811 12.849 1.00 98.75 80 PRO A O 1
ATOM 625 N N . GLY A 1 81 ? 11.032 12.186 10.759 1.00 98.69 81 GLY A N 1
ATOM 626 C CA . GLY A 1 81 ? 9.741 12.596 10.198 1.00 98.69 81 GLY A CA 1
ATOM 627 C C . GLY A 1 81 ? 8.725 11.452 10.196 1.00 98.69 81 GLY A C 1
ATOM 628 O O . GLY A 1 81 ? 7.600 11.611 10.681 1.00 98.69 81 GLY A O 1
ATOM 629 N N . LEU A 1 82 ? 9.149 10.267 9.749 1.00 98.88 82 LEU A N 1
ATOM 630 C CA . LEU A 1 82 ? 8.354 9.036 9.802 1.00 98.88 82 LEU A CA 1
ATOM 631 C C . LEU A 1 82 ? 7.893 8.710 11.230 1.00 98.88 82 LEU A C 1
ATOM 633 O O . LEU A 1 82 ? 6.719 8.402 11.442 1.00 98.88 82 LEU A O 1
ATOM 637 N N . ARG A 1 83 ? 8.792 8.828 12.214 1.00 98.88 83 ARG A N 1
ATOM 638 C CA . ARG A 1 83 ? 8.502 8.583 13.633 1.00 98.88 83 ARG A CA 1
ATOM 639 C C . ARG A 1 83 ? 7.503 9.583 14.191 1.00 98.88 83 ARG A C 1
ATOM 641 O O . ARG A 1 83 ? 6.591 9.190 14.919 1.00 98.88 83 ARG A O 1
ATOM 648 N N . ARG A 1 84 ? 7.657 10.870 13.860 1.00 98.81 84 ARG A N 1
ATOM 649 C CA . ARG A 1 84 ? 6.716 11.920 14.275 1.00 98.81 84 ARG A CA 1
ATOM 650 C C . ARG A 1 84 ? 5.306 11.611 13.774 1.00 98.81 84 ARG A C 1
ATOM 652 O O . ARG A 1 84 ? 4.362 11.686 14.556 1.00 98.81 84 ARG A O 1
ATOM 659 N N . LEU A 1 85 ? 5.179 11.200 12.513 1.00 98.88 85 LEU A N 1
ATOM 660 C CA . LEU A 1 85 ? 3.895 10.849 11.913 1.00 98.88 85 LEU A CA 1
ATOM 661 C C . LEU A 1 85 ? 3.264 9.596 12.538 1.00 98.88 85 LEU A C 1
ATOM 663 O O . LEU A 1 85 ? 2.107 9.643 12.957 1.00 98.88 85 LEU A O 1
ATOM 667 N N . ALA A 1 86 ? 4.026 8.504 12.673 1.00 98.88 86 ALA A N 1
ATOM 668 C CA . ALA A 1 86 ? 3.549 7.280 13.321 1.00 98.88 86 ALA A CA 1
ATOM 669 C C . ALA A 1 86 ? 3.072 7.549 14.757 1.00 98.88 86 ALA A C 1
ATOM 671 O O . ALA A 1 86 ? 1.987 7.116 15.151 1.00 98.88 86 ALA A O 1
ATOM 672 N N . LYS A 1 87 ? 3.844 8.330 15.526 1.00 98.88 87 LYS A N 1
ATOM 673 C CA . LYS A 1 87 ? 3.488 8.724 16.895 1.00 98.88 87 LYS A CA 1
ATOM 674 C C . LYS A 1 87 ? 2.210 9.559 16.944 1.00 98.88 87 LYS A C 1
ATOM 676 O O . LYS A 1 87 ? 1.406 9.362 17.847 1.00 98.88 87 LYS A O 1
ATOM 681 N N . ALA A 1 88 ? 2.004 10.480 16.005 1.00 98.88 88 ALA A N 1
ATOM 682 C CA . ALA A 1 88 ? 0.791 11.295 15.974 1.00 98.88 88 ALA A CA 1
ATOM 683 C C . ALA A 1 88 ? -0.469 10.445 15.736 1.00 98.88 88 ALA A C 1
ATOM 685 O O . ALA A 1 88 ? -1.490 10.671 16.386 1.00 98.88 88 ALA A O 1
ATOM 686 N N . ILE A 1 89 ? -0.384 9.432 14.869 1.00 98.94 89 ILE A N 1
ATOM 687 C CA . ILE A 1 89 ? -1.476 8.480 14.623 1.00 98.94 89 ILE A CA 1
ATOM 688 C C . ILE A 1 89 ? -1.760 7.648 15.881 1.00 98.94 89 ILE A C 1
ATOM 690 O O . ILE A 1 89 ? -2.899 7.611 16.355 1.00 98.94 89 ILE A O 1
ATOM 694 N N . THR A 1 90 ? -0.728 7.026 16.457 1.00 98.81 90 THR A N 1
ATOM 695 C CA . THR A 1 90 ? -0.891 6.129 17.613 1.00 98.81 90 THR A CA 1
ATOM 696 C C . THR A 1 90 ? -1.319 6.862 18.879 1.00 98.81 90 THR A C 1
ATOM 698 O O . THR A 1 90 ? -2.209 6.389 19.585 1.00 98.81 90 THR A O 1
ATOM 701 N N . ALA A 1 91 ? -0.796 8.066 19.128 1.00 98.69 91 ALA A N 1
ATOM 702 C CA . ALA A 1 91 ? -1.208 8.905 20.255 1.00 98.69 91 ALA A CA 1
ATOM 703 C C . ALA A 1 91 ? -2.672 9.374 20.165 1.00 98.69 91 ALA A C 1
ATOM 705 O O . ALA A 1 91 ? -3.272 9.686 21.189 1.00 98.69 91 ALA A O 1
ATOM 706 N N . ASN A 1 92 ? -3.263 9.399 18.964 1.00 98.75 92 ASN A N 1
ATOM 707 C CA . ASN A 1 92 ? -4.682 9.705 18.756 1.00 98.75 92 ASN A CA 1
ATOM 708 C C . ASN A 1 92 ? -5.544 8.432 18.600 1.00 98.75 92 ASN A C 1
ATOM 710 O O . ASN A 1 92 ? -6.710 8.509 18.219 1.00 98.75 92 ASN A O 1
ATOM 714 N N . GLY A 1 93 ? -5.001 7.257 18.941 1.00 98.00 93 GLY A N 1
ATOM 715 C CA . GLY A 1 93 ? -5.768 6.039 19.198 1.00 98.00 93 GLY A CA 1
ATOM 716 C C . GLY A 1 93 ? -6.016 5.122 17.999 1.00 98.00 93 GLY A C 1
ATOM 717 O O . GLY A 1 93 ? -6.802 4.184 18.141 1.00 98.00 93 GLY A O 1
ATOM 718 N N . ALA A 1 94 ? -5.405 5.363 16.838 1.00 98.81 94 ALA A N 1
ATOM 719 C CA . ALA A 1 94 ? -5.420 4.432 15.702 1.00 98.81 94 ALA A CA 1
ATOM 720 C C . ALA A 1 94 ? -4.088 3.675 15.601 1.00 98.81 94 ALA A C 1
ATOM 722 O O . ALA A 1 94 ? -3.069 4.150 16.094 1.00 98.81 94 ALA A O 1
ATOM 723 N N . ARG A 1 95 ? -4.065 2.515 14.938 1.00 98.88 95 ARG A N 1
ATOM 724 C CA . ARG A 1 95 ? -2.796 1.869 14.564 1.00 98.88 95 ARG A CA 1
ATOM 725 C C . ARG A 1 95 ? -2.199 2.533 13.329 1.00 98.88 95 ARG A C 1
ATOM 727 O O . ARG A 1 95 ? -2.942 2.932 12.429 1.00 98.88 95 ARG A O 1
ATOM 734 N N . ALA A 1 96 ? -0.877 2.644 13.285 1.00 98.94 96 ALA A N 1
ATOM 735 C CA . ALA A 1 96 ? -0.146 3.283 12.199 1.00 98.94 96 ALA A CA 1
ATOM 736 C C .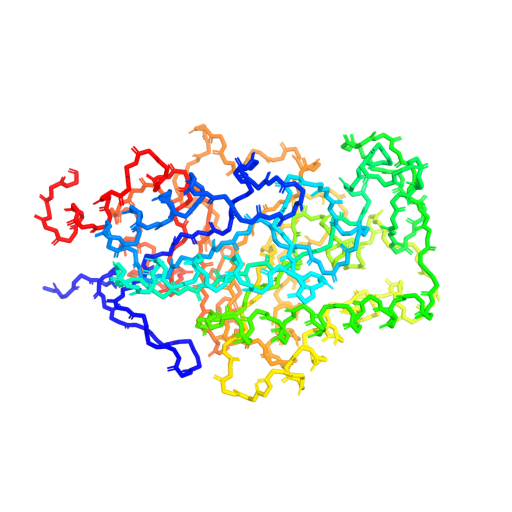 ALA A 1 96 ? 0.487 2.243 11.270 1.00 98.94 96 ALA A C 1
ATOM 738 O O . ALA A 1 96 ? 1.355 1.478 11.681 1.00 98.94 96 ALA A O 1
ATOM 739 N N . ALA A 1 97 ? 0.120 2.275 9.995 1.00 98.94 97 ALA A N 1
ATOM 740 C CA . ALA A 1 97 ? 0.823 1.587 8.922 1.00 98.94 97 ALA A CA 1
ATOM 741 C C . ALA A 1 97 ? 1.395 2.596 7.924 1.00 98.94 97 ALA A C 1
ATOM 743 O O . ALA A 1 97 ? 0.942 3.741 7.847 1.00 98.94 97 ALA A O 1
ATOM 744 N N . VAL A 1 98 ? 2.366 2.168 7.124 1.00 98.81 98 VAL A N 1
ATOM 745 C CA . VAL A 1 98 ? 2.838 2.939 5.970 1.00 98.81 98 VAL A CA 1
ATOM 746 C C . VAL A 1 98 ? 3.042 2.032 4.769 1.00 98.81 98 VAL A C 1
ATOM 748 O O . VAL A 1 98 ? 3.597 0.943 4.886 1.00 98.81 98 VAL A O 1
ATOM 751 N N . GLN A 1 99 ? 2.571 2.499 3.619 1.00 98.88 99 GLN A N 1
ATOM 752 C CA . GLN A 1 99 ? 2.694 1.846 2.336 1.00 98.88 99 GLN A CA 1
ATOM 753 C C . GLN A 1 99 ? 3.991 2.265 1.652 1.00 98.88 99 GLN A C 1
ATOM 755 O O . GLN A 1 99 ? 4.136 3.429 1.261 1.00 98.88 99 GLN A O 1
ATOM 760 N N . ILE A 1 100 ? 4.894 1.306 1.459 1.00 98.81 100 ILE A N 1
ATOM 761 C CA . ILE A 1 100 ? 6.070 1.474 0.604 1.00 98.81 100 ILE A CA 1
ATOM 762 C C . ILE A 1 100 ? 5.752 1.039 -0.827 1.00 98.81 100 ILE A C 1
ATOM 764 O O . ILE A 1 100 ? 5.010 0.076 -1.051 1.00 98.81 100 ILE A O 1
ATOM 768 N N . ASN A 1 101 ? 6.295 1.761 -1.802 1.00 97.94 101 ASN A N 1
ATOM 769 C CA . ASN A 1 101 ? 6.052 1.486 -3.213 1.00 97.94 101 ASN A CA 1
ATOM 770 C C . ASN A 1 101 ? 7.234 1.908 -4.098 1.00 97.94 101 ASN A C 1
ATOM 772 O O . ASN A 1 101 ? 8.055 2.738 -3.707 1.00 97.94 101 ASN A O 1
ATOM 776 N N . HIS A 1 102 ? 7.267 1.358 -5.314 1.00 98.44 102 HIS A N 1
ATOM 777 C CA . HIS A 1 102 ? 8.115 1.804 -6.410 1.00 98.44 102 HIS A CA 1
ATOM 778 C C . HIS A 1 102 ? 7.269 2.102 -7.649 1.00 98.44 102 HIS A C 1
ATOM 780 O O . HIS A 1 102 ? 6.601 1.217 -8.181 1.00 98.44 102 HIS A O 1
ATOM 786 N N . ALA A 1 103 ? 7.301 3.353 -8.117 1.00 97.69 103 ALA A N 1
ATOM 787 C CA . ALA A 1 103 ? 6.413 3.835 -9.170 1.00 97.69 103 ALA A CA 1
ATOM 788 C C . ALA A 1 103 ? 6.651 3.166 -10.533 1.00 97.69 103 ALA A C 1
ATOM 790 O O . ALA A 1 103 ? 5.747 3.146 -11.361 1.00 97.69 103 ALA A O 1
ATOM 791 N N . GLY A 1 104 ? 7.846 2.616 -10.750 1.00 98.19 104 GLY A N 1
ATOM 792 C CA . GLY A 1 104 ? 8.176 1.890 -11.974 1.00 98.19 104 GLY A CA 1
ATOM 793 C C . GLY A 1 104 ? 7.994 2.791 -13.190 1.00 98.19 104 GLY A C 1
ATOM 794 O O . GLY A 1 104 ? 8.355 3.972 -13.141 1.00 98.19 104 GLY A O 1
ATOM 795 N N . ARG A 1 105 ? 7.356 2.283 -14.246 1.00 97.69 105 ARG A N 1
ATOM 796 C CA . ARG A 1 105 ? 7.100 3.053 -15.477 1.00 97.69 105 ARG A CA 1
ATOM 797 C C . ARG A 1 105 ? 6.128 4.225 -15.312 1.00 97.69 105 ARG A C 1
ATOM 799 O O . ARG A 1 105 ? 5.950 5.000 -16.252 1.00 97.69 105 ARG A O 1
ATOM 806 N N . TYR A 1 106 ? 5.450 4.333 -14.169 1.00 97.19 106 TYR A N 1
ATOM 807 C CA . TYR A 1 106 ? 4.588 5.474 -13.853 1.00 97.19 106 TYR A CA 1
ATOM 808 C C . TYR A 1 106 ? 5.317 6.645 -13.206 1.00 97.19 106 TYR A C 1
ATOM 810 O O . TYR A 1 106 ? 4.676 7.665 -12.947 1.00 97.19 106 TYR A O 1
ATOM 818 N N . ASN A 1 107 ? 6.622 6.541 -12.951 1.00 95.00 107 ASN A N 1
ATOM 819 C CA . ASN A 1 107 ? 7.385 7.729 -12.605 1.00 95.00 107 ASN A CA 1
ATOM 820 C C . ASN A 1 107 ? 7.646 8.584 -13.854 1.00 95.00 107 ASN A C 1
ATOM 822 O O . ASN A 1 107 ? 7.737 8.059 -14.962 1.00 95.00 107 ASN A O 1
ATOM 826 N N . PHE A 1 108 ? 7.765 9.895 -13.669 1.00 93.31 108 PHE A N 1
ATOM 827 C CA . PHE A 1 108 ? 8.135 10.817 -14.742 1.00 93.31 108 PHE A CA 1
ATOM 828 C C . PHE A 1 108 ? 9.637 11.073 -14.684 1.00 93.31 108 PHE A C 1
ATOM 830 O O . PHE A 1 108 ? 10.156 11.379 -13.608 1.00 93.31 108 PHE A O 1
ATOM 837 N N . SER A 1 109 ? 10.321 11.048 -15.828 1.00 92.62 109 SER A N 1
ATOM 838 C CA . SER A 1 109 ? 11.745 11.396 -15.940 1.00 92.62 109 SER A CA 1
ATOM 839 C C . SER A 1 109 ? 12.064 12.781 -15.367 1.00 92.62 109 SER A C 1
ATOM 841 O O . SER A 1 109 ? 13.142 13.001 -14.818 1.00 92.62 109 SER A O 1
ATOM 843 N N . PHE A 1 110 ? 11.091 13.697 -15.405 1.00 91.12 110 PHE A N 1
ATOM 844 C CA . PHE A 1 110 ? 11.157 15.011 -14.765 1.00 91.12 110 PHE A CA 1
ATOM 845 C C . PHE A 1 110 ? 11.477 14.942 -13.261 1.00 91.12 110 PHE A C 1
ATOM 847 O O . PHE A 1 110 ? 12.195 15.797 -12.752 1.00 91.12 110 PHE A O 1
ATOM 854 N N . PHE A 1 111 ? 10.985 13.924 -12.549 1.00 88.12 111 PHE A N 1
ATOM 855 C CA . PHE A 1 111 ? 11.286 13.712 -11.128 1.00 88.12 111 PHE A CA 1
ATOM 856 C C . PHE A 1 111 ? 12.582 12.927 -10.890 1.00 88.12 111 PHE A C 1
ATOM 858 O O . PHE A 1 111 ? 12.986 12.771 -9.742 1.00 88.12 111 PHE A O 1
ATOM 865 N N . LEU A 1 112 ? 13.223 12.447 -11.958 1.00 90.25 112 LEU A N 1
ATOM 866 C CA . LEU A 1 112 ? 14.404 11.581 -11.940 1.00 90.25 112 LEU A CA 1
ATOM 867 C C . LEU A 1 112 ? 15.632 12.251 -12.573 1.00 90.25 112 LEU A C 1
ATOM 869 O O . LEU A 1 112 ? 16.510 11.570 -13.107 1.00 90.25 112 LEU A O 1
ATOM 873 N N . ASP A 1 113 ? 15.686 13.584 -12.561 1.00 88.69 113 ASP A N 1
ATOM 874 C CA . ASP A 1 113 ? 16.756 14.376 -13.185 1.00 88.69 113 ASP A CA 1
ATOM 875 C C . ASP A 1 113 ? 16.953 14.049 -14.679 1.00 88.69 113 ASP A C 1
ATOM 877 O O . ASP A 1 113 ? 18.070 13.988 -15.194 1.00 88.69 113 ASP A O 1
ATOM 881 N N . GLY A 1 114 ? 15.851 13.779 -15.385 1.00 90.44 114 GLY A N 1
ATOM 882 C CA . GLY A 1 114 ? 15.837 13.431 -16.807 1.00 90.44 114 GLY A CA 1
ATOM 883 C C . GLY A 1 114 ? 16.196 11.975 -17.113 1.00 90.44 114 GLY A C 1
ATOM 884 O O . GLY A 1 114 ? 16.165 11.576 -18.278 1.00 90.44 114 GLY A O 1
ATOM 885 N N . ARG A 1 115 ? 16.513 11.153 -16.103 1.00 92.75 115 ARG A N 1
ATOM 886 C CA . ARG A 1 115 ? 16.739 9.715 -16.303 1.00 92.75 115 ARG A CA 1
ATOM 887 C C . ARG A 1 115 ? 15.411 9.009 -16.597 1.00 92.75 115 ARG A C 1
ATOM 889 O O . ARG A 1 115 ? 14.393 9.354 -15.996 1.00 92.75 115 ARG A O 1
ATOM 896 N N . PRO A 1 116 ? 15.397 8.005 -17.491 1.00 94.06 116 PRO A N 1
ATOM 897 C CA . PRO A 1 116 ? 14.183 7.247 -17.747 1.00 94.06 116 PRO A CA 1
ATOM 898 C C . PRO A 1 116 ? 13.771 6.454 -16.495 1.00 94.06 116 PRO A C 1
ATOM 900 O O . PRO A 1 116 ? 14.647 5.921 -15.802 1.00 94.06 116 PRO A O 1
ATOM 903 N N . PRO A 1 117 ? 12.459 6.315 -16.225 1.00 96.69 117 PRO A N 1
ATOM 904 C CA . PRO A 1 117 ? 11.970 5.409 -15.190 1.00 96.69 117 PRO A CA 1
ATOM 905 C C . PRO A 1 117 ? 12.377 3.963 -15.494 1.00 96.69 117 PRO A C 1
ATOM 907 O O . PRO A 1 117 ? 12.723 3.630 -16.627 1.00 96.69 117 PRO A O 1
ATOM 910 N N . VAL A 1 118 ? 12.306 3.081 -14.499 1.00 98.12 118 VAL A N 1
ATOM 911 C CA . VAL A 1 118 ? 12.658 1.660 -14.653 1.00 98.12 118 VAL A CA 1
ATOM 912 C C . VAL A 1 118 ? 11.428 0.755 -14.637 1.00 98.12 118 VAL A C 1
ATOM 914 O O . VAL A 1 118 ? 10.423 1.085 -14.012 1.00 98.12 118 VAL A O 1
ATOM 917 N N . ALA A 1 119 ? 11.504 -0.384 -15.324 1.00 98.62 119 ALA A N 1
ATOM 918 C CA . ALA A 1 119 ? 10.399 -1.331 -15.493 1.00 98.62 119 ALA A CA 1
ATOM 919 C C . ALA A 1 119 ? 10.920 -2.754 -15.795 1.00 98.62 119 ALA A C 1
ATOM 921 O O . ALA A 1 119 ? 12.106 -2.924 -16.097 1.00 98.62 119 ALA A O 1
ATOM 922 N N . PRO A 1 120 ? 10.064 -3.795 -15.783 1.00 98.75 120 PRO A N 1
ATOM 923 C CA . PRO A 1 120 ? 10.446 -5.130 -16.257 1.00 98.75 120 PRO A CA 1
ATOM 924 C C . PRO A 1 120 ? 10.824 -5.177 -17.742 1.00 98.75 120 PRO A C 1
ATOM 926 O O . PRO A 1 120 ? 11.594 -6.048 -18.130 1.00 98.75 120 PRO A O 1
ATOM 929 N N . SER A 1 121 ? 10.283 -4.288 -18.579 1.00 98.81 121 SER A N 1
ATOM 930 C CA . SER A 1 121 ? 10.595 -4.198 -20.012 1.00 98.81 121 SER A CA 1
ATOM 931 C C . SER A 1 121 ? 10.370 -2.777 -20.528 1.00 98.81 121 SER A C 1
ATOM 933 O O . SER A 1 121 ? 9.621 -2.007 -19.923 1.00 98.81 121 SER A O 1
ATOM 935 N N . ALA A 1 122 ? 10.966 -2.443 -21.674 1.00 98.31 122 ALA A N 1
ATOM 936 C CA . ALA A 1 122 ? 10.839 -1.137 -22.332 1.00 98.31 122 ALA A CA 1
ATOM 937 C C . ALA A 1 122 ? 9.465 -0.927 -23.014 1.00 98.31 122 ALA A C 1
ATOM 939 O O . ALA A 1 122 ? 9.367 -0.724 -24.224 1.00 98.31 122 ALA A O 1
ATOM 940 N N . VAL A 1 123 ? 8.377 -1.002 -22.240 1.00 98.38 123 VAL A N 1
ATOM 941 C CA . VAL A 1 123 ? 6.999 -0.785 -22.711 1.00 98.38 123 VAL A CA 1
ATOM 942 C C . VAL A 1 123 ? 6.500 0.574 -22.233 1.00 98.38 123 VAL A C 1
ATOM 944 O O . VAL A 1 123 ? 6.273 0.770 -21.035 1.00 98.38 123 VAL A O 1
ATOM 947 N N . ALA A 1 124 ? 6.270 1.487 -23.179 1.00 97.19 124 ALA A N 1
ATOM 948 C CA . ALA A 1 124 ? 5.826 2.847 -22.894 1.00 97.19 124 ALA A CA 1
ATOM 949 C C . ALA A 1 124 ? 4.574 2.901 -22.003 1.00 97.19 124 ALA A C 1
ATOM 951 O O . ALA A 1 124 ? 3.617 2.132 -22.164 1.00 97.19 124 ALA A O 1
ATOM 952 N N . SER A 1 125 ? 4.596 3.831 -21.053 1.00 96.38 125 SER A N 1
ATOM 953 C CA . SER A 1 125 ? 3.476 4.134 -20.167 1.00 96.38 125 SER A CA 1
ATOM 954 C C . SER A 1 125 ? 2.508 5.081 -20.867 1.00 96.38 125 SER A C 1
ATOM 956 O O . SER A 1 125 ? 2.915 6.126 -21.372 1.00 96.38 125 SER A O 1
ATOM 958 N N . ARG A 1 126 ? 1.206 4.770 -20.876 1.00 93.44 126 ARG A N 1
ATOM 959 C CA . ARG A 1 126 ? 0.204 5.713 -21.413 1.00 93.44 126 ARG A CA 1
ATOM 960 C C . ARG A 1 126 ? -0.055 6.890 -20.477 1.00 93.44 126 ARG A C 1
ATOM 962 O O . ARG A 1 126 ? -0.646 7.872 -20.908 1.00 93.44 126 ARG A O 1
ATOM 969 N N . LEU A 1 127 ? 0.348 6.773 -19.210 1.00 92.19 127 LEU A N 1
ATOM 970 C CA . LEU A 1 127 ? 0.180 7.824 -18.212 1.00 92.19 127 LEU A CA 1
ATOM 971 C C . LEU A 1 127 ? 1.238 8.920 -18.374 1.00 92.19 127 LEU A C 1
ATOM 973 O O . LEU A 1 127 ? 0.913 10.098 -18.272 1.00 92.19 127 LEU A O 1
ATOM 977 N N . THR A 1 128 ? 2.488 8.527 -18.626 1.00 93.94 128 THR A N 1
ATOM 978 C CA . THR A 1 128 ? 3.626 9.456 -18.719 1.00 93.94 128 THR A CA 1
ATOM 979 C C . THR A 1 128 ? 4.017 9.753 -20.167 1.00 93.94 128 THR A C 1
ATOM 981 O O . THR A 1 128 ? 4.605 10.792 -20.437 1.00 93.94 128 THR A O 1
ATOM 984 N N . GLY A 1 129 ? 3.692 8.860 -21.109 1.00 95.00 129 GLY A N 1
ATOM 985 C CA . GLY A 1 129 ? 4.164 8.916 -22.497 1.00 95.00 129 GLY A CA 1
ATOM 986 C C . GLY A 1 129 ? 5.623 8.476 -22.668 1.00 95.00 129 GLY A C 1
ATOM 987 O O . GLY A 1 129 ? 6.112 8.397 -23.793 1.00 95.00 129 GLY A O 1
ATOM 988 N N . GLU A 1 130 ? 6.317 8.163 -21.574 1.00 96.25 130 GLU A N 1
ATOM 989 C CA . GLU A 1 130 ? 7.734 7.820 -21.572 1.00 96.25 130 GLU A CA 1
ATOM 990 C C . GLU A 1 130 ? 7.944 6.309 -21.725 1.00 96.25 130 GLU A C 1
ATOM 992 O O . GLU A 1 130 ? 7.139 5.488 -21.267 1.00 96.25 130 GLU A O 1
ATOM 997 N N . THR A 1 131 ? 9.053 5.936 -22.367 1.00 97.75 131 THR A N 1
ATOM 998 C CA . THR A 1 131 ? 9.511 4.543 -22.423 1.00 97.75 131 THR A CA 1
ATOM 999 C C . THR A 1 131 ? 10.492 4.298 -21.278 1.00 97.75 131 THR A C 1
ATOM 1001 O O . THR A 1 131 ? 11.530 4.962 -21.238 1.00 97.75 131 THR A O 1
ATOM 1004 N N . PRO A 1 132 ? 10.191 3.376 -20.347 1.00 98.06 132 PRO A N 1
ATOM 1005 C CA . PRO A 1 132 ? 11.093 3.067 -19.250 1.00 98.06 132 PRO A CA 1
ATOM 1006 C C . PRO A 1 132 ? 12.305 2.269 -19.740 1.00 98.06 132 PRO A C 1
ATOM 1008 O O . PRO A 1 132 ? 12.276 1.622 -20.790 1.00 98.06 132 PRO A O 1
ATOM 1011 N N . ARG A 1 133 ? 13.356 2.254 -18.930 1.00 98.12 133 ARG A N 1
ATOM 1012 C CA . ARG A 1 133 ? 14.488 1.349 -19.077 1.00 98.12 133 ARG A CA 1
ATOM 1013 C C . ARG A 1 133 ? 14.164 -0.003 -18.444 1.00 98.12 133 ARG A C 1
ATOM 1015 O O . ARG A 1 133 ? 13.664 -0.082 -17.324 1.00 98.12 133 ARG A O 1
ATOM 1022 N N . GLU A 1 134 ? 14.503 -1.070 -19.152 1.00 98.69 134 GLU A N 1
ATOM 1023 C CA . GLU A 1 134 ? 14.422 -2.426 -18.620 1.00 98.69 134 GLU A CA 1
ATOM 1024 C C . GLU A 1 134 ? 15.479 -2.664 -17.527 1.00 98.69 134 GLU A C 1
ATOM 1026 O O . GLU A 1 134 ? 16.652 -2.320 -17.702 1.00 98.69 134 GLU A O 1
ATOM 1031 N N . LEU A 1 135 ? 15.054 -3.245 -16.402 1.00 98.69 135 LEU A N 1
ATOM 1032 C CA . LEU A 1 135 ? 15.941 -3.643 -15.306 1.00 98.69 135 LEU A CA 1
ATOM 1033 C C . LEU A 1 135 ? 16.760 -4.892 -15.665 1.00 98.69 135 LEU A C 1
ATOM 1035 O O . LEU A 1 135 ? 16.227 -5.859 -16.215 1.00 98.69 135 LEU A O 1
ATOM 1039 N N . SER A 1 136 ? 18.037 -4.925 -15.287 1.00 98.62 136 SER A N 1
ATOM 1040 C CA . SER A 1 136 ? 18.811 -6.174 -15.259 1.00 98.62 136 SER A CA 1
ATOM 1041 C C . SER A 1 136 ? 18.433 -7.034 -14.046 1.00 98.62 136 SER A C 1
ATOM 1043 O O . SER A 1 136 ? 17.832 -6.553 -13.085 1.00 98.62 136 SER A O 1
ATOM 1045 N N . ILE A 1 137 ? 18.821 -8.312 -14.050 1.00 98.50 137 ILE A N 1
ATOM 1046 C CA . ILE A 1 137 ? 18.607 -9.214 -12.904 1.00 98.50 137 ILE A CA 1
ATOM 1047 C C . ILE A 1 137 ? 19.313 -8.688 -11.641 1.00 98.50 137 ILE A C 1
ATOM 1049 O O . ILE A 1 137 ? 18.772 -8.756 -10.538 1.00 98.50 137 ILE A O 1
ATOM 1053 N N . GLU A 1 138 ? 20.512 -8.131 -11.780 1.00 98.50 138 GLU A N 1
ATOM 1054 C CA . GLU A 1 138 ? 21.264 -7.520 -10.682 1.00 98.50 138 GLU A CA 1
ATOM 1055 C C . GLU A 1 138 ? 20.535 -6.300 -10.118 1.00 98.50 138 GLU A C 1
ATOM 1057 O O . GLU A 1 138 ? 20.504 -6.106 -8.903 1.00 98.50 138 GLU A O 1
ATOM 1062 N N . GLU A 1 139 ? 19.923 -5.488 -10.978 1.00 98.44 139 GLU A N 1
ATOM 1063 C CA . GLU A 1 139 ? 19.135 -4.337 -10.545 1.00 98.44 139 GLU A CA 1
ATOM 1064 C C . GLU A 1 139 ? 17.833 -4.761 -9.865 1.00 98.44 139 GLU A C 1
ATOM 1066 O O . GLU A 1 139 ? 17.474 -4.169 -8.852 1.00 98.44 139 GLU A O 1
ATOM 1071 N N . ILE A 1 140 ? 17.176 -5.827 -10.337 1.00 98.81 140 ILE A N 1
ATOM 1072 C CA . ILE A 1 140 ? 16.009 -6.420 -9.662 1.00 98.81 140 ILE A CA 1
ATOM 1073 C C . ILE A 1 140 ? 16.365 -6.799 -8.218 1.00 98.81 140 ILE A C 1
ATOM 1075 O O . ILE A 1 140 ? 15.647 -6.429 -7.285 1.00 98.81 140 ILE A O 1
ATOM 1079 N N . ARG A 1 141 ? 17.510 -7.464 -8.009 1.00 98.69 141 ARG A N 1
ATOM 1080 C CA . ARG A 1 141 ? 18.002 -7.813 -6.663 1.00 98.69 141 ARG A CA 1
ATOM 1081 C C . ARG A 1 141 ? 18.260 -6.573 -5.808 1.00 98.69 141 ARG A C 1
ATOM 1083 O O . ARG A 1 141 ? 17.839 -6.533 -4.656 1.00 98.69 141 ARG A O 1
ATOM 1090 N N . ARG A 1 142 ? 18.879 -5.534 -6.376 1.00 98.69 142 ARG A N 1
ATOM 1091 C CA . ARG A 1 142 ? 19.095 -4.260 -5.669 1.00 98.69 142 ARG A CA 1
ATOM 1092 C C . ARG A 1 142 ? 17.778 -3.598 -5.277 1.00 98.69 142 ARG A C 1
ATOM 1094 O O . ARG A 1 142 ? 17.666 -3.117 -4.157 1.00 98.69 142 ARG A O 1
ATOM 1101 N N . VAL A 1 143 ? 16.766 -3.598 -6.145 1.00 98.75 143 VAL A N 1
ATOM 1102 C CA . VAL A 1 143 ? 15.438 -3.058 -5.812 1.00 98.75 143 VAL A CA 1
ATOM 1103 C C . VAL A 1 143 ? 14.822 -3.832 -4.641 1.00 98.75 143 VAL A C 1
ATOM 1105 O O . VAL A 1 143 ? 14.321 -3.211 -3.705 1.00 98.75 143 VAL A O 1
ATOM 1108 N N . ILE A 1 144 ? 14.927 -5.166 -4.616 1.00 98.88 144 ILE A N 1
ATOM 1109 C CA . ILE A 1 144 ? 14.487 -5.980 -3.467 1.00 98.88 144 ILE A CA 1
ATOM 1110 C C . ILE A 1 144 ? 15.203 -5.542 -2.178 1.00 98.88 144 ILE A C 1
ATOM 1112 O O . ILE A 1 144 ? 14.555 -5.320 -1.154 1.00 98.88 144 ILE A O 1
ATOM 1116 N N . GLU A 1 145 ? 16.521 -5.337 -2.217 1.00 98.88 145 GLU A N 1
ATOM 1117 C CA . GLU A 1 145 ? 17.284 -4.828 -1.067 1.00 98.88 145 GLU A CA 1
ATOM 1118 C C . GLU A 1 145 ? 16.795 -3.443 -0.606 1.00 98.88 145 GLU A C 1
ATOM 1120 O O . GLU A 1 145 ? 16.721 -3.186 0.601 1.00 98.88 145 GLU A O 1
ATOM 1125 N N . ARG A 1 146 ? 16.402 -2.561 -1.537 1.00 98.88 146 ARG A N 1
ATOM 1126 C CA . ARG A 1 146 ? 15.819 -1.242 -1.226 1.00 98.88 146 ARG A CA 1
ATOM 1127 C C . ARG A 1 146 ? 14.465 -1.356 -0.534 1.00 98.88 146 ARG A C 1
ATOM 1129 O O . ARG A 1 146 ? 14.257 -0.691 0.483 1.00 98.88 146 ARG A O 1
ATOM 1136 N N . PHE A 1 147 ? 13.593 -2.258 -0.988 1.00 98.94 147 PHE A N 1
ATOM 1137 C CA . PHE A 1 147 ? 12.345 -2.587 -0.288 1.00 98.94 147 PHE A CA 1
ATOM 1138 C C . PHE A 1 147 ? 12.610 -3.050 1.154 1.00 98.94 147 PHE A C 1
ATOM 1140 O O . PHE A 1 147 ? 11.972 -2.558 2.089 1.00 98.94 147 PHE A O 1
ATOM 1147 N N . VAL A 1 148 ? 13.588 -3.939 1.362 1.00 98.94 148 VAL A N 1
ATOM 1148 C CA . VAL A 1 148 ? 13.962 -4.424 2.704 1.00 98.94 148 VAL A CA 1
ATOM 1149 C C . VAL A 1 148 ? 14.512 -3.299 3.581 1.00 98.94 148 VAL A C 1
ATOM 1151 O O . VAL A 1 148 ? 14.137 -3.187 4.752 1.00 98.94 148 VAL A O 1
ATOM 1154 N N . ALA A 1 149 ? 15.394 -2.456 3.045 1.00 98.94 149 ALA A N 1
ATOM 1155 C CA . ALA A 1 149 ? 15.965 -1.334 3.783 1.00 98.94 149 ALA A CA 1
ATOM 1156 C C . ALA A 1 149 ? 14.876 -0.337 4.212 1.00 98.94 149 ALA A C 1
ATOM 1158 O O . ALA A 1 149 ? 14.838 0.069 5.377 1.00 98.94 149 ALA A O 1
ATOM 1159 N N . ALA A 1 150 ? 13.945 -0.004 3.316 1.00 98.88 150 ALA A N 1
ATOM 1160 C CA . ALA A 1 150 ? 12.805 0.850 3.630 1.00 98.88 150 ALA A CA 1
ATOM 1161 C C . ALA A 1 150 ? 11.894 0.228 4.698 1.00 98.88 150 ALA A C 1
ATOM 1163 O O . ALA A 1 150 ? 11.559 0.888 5.682 1.00 98.88 150 ALA A O 1
ATOM 1164 N N . ALA A 1 151 ? 11.573 -1.063 4.583 1.00 98.94 151 ALA A N 1
ATOM 1165 C CA . ALA A 1 151 ? 10.786 -1.790 5.579 1.00 98.94 151 ALA A CA 1
ATOM 1166 C C . ALA A 1 151 ? 11.428 -1.758 6.981 1.00 98.94 151 ALA A C 1
ATOM 1168 O O . ALA A 1 151 ? 10.745 -1.528 7.984 1.00 98.94 151 ALA A O 1
ATOM 1169 N N . LYS A 1 152 ? 12.756 -1.919 7.068 1.00 98.94 152 LYS A N 1
ATOM 1170 C CA . LYS A 1 152 ? 13.500 -1.806 8.334 1.00 98.94 152 LYS A CA 1
ATOM 1171 C C . LYS A 1 152 ? 13.420 -0.400 8.928 1.00 98.94 152 LYS A C 1
ATOM 1173 O O . LYS A 1 152 ? 13.223 -0.272 10.137 1.00 98.94 152 LYS A O 1
ATOM 1178 N N . ARG A 1 153 ? 13.517 0.650 8.106 1.00 98.88 153 ARG A N 1
ATOM 1179 C CA . ARG A 1 153 ? 13.364 2.046 8.559 1.00 98.88 153 ARG A CA 1
ATOM 1180 C C . ARG A 1 153 ? 11.960 2.344 9.051 1.00 98.88 153 ARG A C 1
ATOM 1182 O O . ARG A 1 153 ? 11.811 2.968 10.096 1.00 98.88 153 ARG A O 1
ATOM 1189 N N . VAL A 1 154 ? 10.945 1.851 8.347 1.00 98.81 154 VAL A N 1
ATOM 1190 C CA . VAL A 1 154 ? 9.541 1.942 8.765 1.00 98.81 154 VAL A CA 1
ATOM 1191 C C . VAL A 1 154 ? 9.347 1.322 10.149 1.00 98.81 154 VAL A C 1
ATOM 1193 O O . VAL A 1 154 ? 8.804 1.971 11.045 1.00 98.81 154 VAL A O 1
ATOM 1196 N N . LYS A 1 155 ? 9.862 0.106 10.360 1.00 98.75 155 LYS A N 1
ATOM 1197 C CA . LYS A 1 155 ? 9.827 -0.553 11.672 1.00 98.75 155 LYS A CA 1
ATOM 1198 C C . LYS A 1 155 ? 10.577 0.260 12.736 1.00 98.75 155 LYS A C 1
ATOM 1200 O O . LYS A 1 155 ? 10.047 0.485 13.820 1.00 98.75 155 LYS A O 1
ATOM 1205 N N . ALA A 1 156 ? 11.778 0.755 12.431 1.00 98.69 156 ALA A N 1
ATOM 1206 C CA . ALA A 1 156 ? 12.587 1.571 13.347 1.00 98.69 156 ALA A CA 1
ATOM 1207 C C . ALA A 1 156 ? 11.976 2.955 13.663 1.00 98.69 156 ALA A C 1
ATOM 1209 O O . ALA A 1 156 ? 12.268 3.558 14.703 1.00 98.69 156 ALA A O 1
ATOM 1210 N N . ALA A 1 157 ? 11.122 3.471 12.778 1.00 98.81 157 ALA A N 1
ATOM 1211 C CA . ALA A 1 157 ? 10.341 4.681 13.004 1.00 98.81 157 ALA A CA 1
ATOM 1212 C C . ALA A 1 157 ? 9.149 4.449 13.952 1.00 98.81 157 ALA A C 1
ATOM 1214 O O . ALA A 1 157 ? 8.597 5.420 14.463 1.00 98.81 157 ALA A O 1
ATOM 1215 N N . GLY A 1 158 ? 8.791 3.195 14.248 1.00 98.56 158 GLY A N 1
ATOM 1216 C CA . GLY A 1 158 ? 7.736 2.855 15.205 1.00 98.56 158 GLY A CA 1
ATOM 1217 C C . GLY A 1 158 ? 6.335 2.765 14.600 1.00 98.56 158 GLY A C 1
ATOM 1218 O O . GLY A 1 158 ? 5.359 2.952 15.321 1.00 98.56 158 GLY A O 1
ATOM 1219 N N . TYR A 1 159 ? 6.220 2.498 13.296 1.00 98.88 159 TYR A N 1
ATOM 1220 C CA . TYR A 1 159 ? 4.944 2.063 12.719 1.00 98.88 159 TYR A CA 1
ATOM 1221 C C . TYR A 1 159 ? 4.540 0.699 13.293 1.00 98.88 159 TYR A C 1
ATOM 1223 O O . TYR A 1 159 ? 5.402 -0.128 13.579 1.00 98.88 159 TYR A O 1
ATOM 1231 N N . ASP A 1 160 ? 3.237 0.457 13.441 1.00 98.88 160 ASP A N 1
ATOM 1232 C CA . ASP A 1 160 ? 2.685 -0.818 13.910 1.00 98.88 160 ASP A CA 1
ATOM 1233 C C . ASP A 1 160 ? 2.664 -1.890 12.806 1.00 98.88 160 ASP A C 1
ATOM 1235 O O . ASP A 1 160 ? 2.632 -3.078 13.113 1.00 98.88 160 ASP A O 1
ATOM 1239 N N . ALA A 1 161 ? 2.646 -1.485 11.531 1.00 98.88 161 ALA A N 1
ATOM 1240 C CA . ALA A 1 161 ? 2.618 -2.377 10.372 1.00 98.88 161 ALA A CA 1
ATOM 1241 C C . ALA A 1 161 ? 3.261 -1.736 9.130 1.00 98.88 161 ALA A C 1
ATOM 1243 O O . ALA A 1 161 ? 3.354 -0.511 9.008 1.00 98.88 161 ALA A O 1
ATOM 1244 N N . LEU A 1 162 ? 3.656 -2.570 8.172 1.00 98.88 162 LEU A N 1
ATOM 1245 C CA . LEU A 1 162 ? 4.047 -2.163 6.821 1.00 98.88 162 LEU A CA 1
ATOM 1246 C C . LEU A 1 162 ? 2.958 -2.571 5.829 1.00 98.88 162 LEU A C 1
ATOM 1248 O O . LEU A 1 162 ? 2.431 -3.672 5.938 1.00 98.88 162 LEU A O 1
ATOM 1252 N N . GLU A 1 163 ? 2.667 -1.735 4.836 1.00 98.94 163 GLU A N 1
ATOM 1253 C CA . GLU A 1 163 ? 1.933 -2.142 3.636 1.00 98.94 163 GLU A CA 1
ATOM 1254 C C . GLU A 1 163 ? 2.879 -2.127 2.419 1.00 98.94 163 GLU A C 1
ATOM 1256 O O . GLU A 1 163 ? 3.680 -1.208 2.256 1.00 98.94 163 GLU A O 1
ATOM 1261 N N . VAL A 1 164 ? 2.812 -3.137 1.552 1.00 98.94 164 VAL A N 1
ATOM 1262 C CA . VAL A 1 164 ? 3.566 -3.191 0.286 1.00 98.94 164 VAL A CA 1
ATOM 1263 C C . VAL A 1 164 ? 2.580 -3.112 -0.870 1.00 98.94 164 VAL A C 1
ATOM 1265 O O . VAL A 1 164 ? 1.629 -3.895 -0.927 1.00 98.94 164 VAL A O 1
ATOM 1268 N N . LEU A 1 165 ? 2.773 -2.161 -1.787 1.00 98.75 165 LEU A N 1
ATOM 1269 C CA . LEU A 1 165 ? 1.901 -2.027 -2.953 1.00 98.75 165 LEU A CA 1
ATOM 1270 C C . LEU A 1 165 ? 2.334 -2.970 -4.085 1.00 98.75 165 LEU A C 1
ATOM 1272 O O . LEU A 1 165 ? 3.348 -2.756 -4.740 1.00 98.75 165 LEU A O 1
ATOM 1276 N N . CYS A 1 166 ? 1.506 -3.974 -4.353 1.00 98.50 166 CYS A N 1
ATOM 1277 C CA . CYS A 1 166 ? 1.674 -4.979 -5.403 1.00 98.50 166 CYS A CA 1
ATOM 1278 C C . CYS A 1 166 ? 0.618 -4.860 -6.520 1.00 98.50 166 CYS A C 1
ATOM 1280 O O . CYS A 1 166 ? 0.369 -5.820 -7.244 1.00 98.50 166 CYS A O 1
ATOM 1282 N N . GLY A 1 167 ? -0.051 -3.708 -6.640 1.00 95.88 167 GLY A N 1
ATOM 1283 C CA . GLY A 1 167 ? -1.155 -3.483 -7.579 1.00 95.88 167 GLY A CA 1
ATOM 1284 C C . GLY A 1 167 ? -1.112 -2.116 -8.262 1.00 95.88 167 GLY A C 1
ATOM 1285 O O . GLY A 1 167 ? -0.098 -1.417 -8.243 1.00 95.88 167 GLY A O 1
ATOM 1286 N N . THR A 1 168 ? -2.237 -1.730 -8.867 1.00 94.94 168 THR A N 1
ATOM 1287 C CA . THR A 1 168 ? -2.451 -0.415 -9.502 1.00 94.94 168 THR A CA 1
ATOM 1288 C C . THR A 1 168 ? -1.509 -0.095 -10.678 1.00 94.94 168 THR A C 1
ATOM 1290 O O . THR A 1 168 ? -1.483 1.037 -11.153 1.00 94.94 168 THR A O 1
ATOM 1293 N N . GLY A 1 169 ? -0.772 -1.081 -11.201 1.00 96.62 169 GLY A N 1
ATOM 1294 C CA . GLY A 1 169 ? 0.155 -0.907 -12.324 1.00 96.62 169 GLY A CA 1
ATOM 1295 C C . GLY A 1 169 ? 1.506 -0.286 -11.979 1.00 96.62 169 GLY A C 1
ATOM 1296 O O . GLY A 1 169 ? 2.174 0.181 -12.888 1.00 96.62 169 GLY A O 1
ATOM 1297 N N . TYR A 1 170 ? 1.888 -0.272 -10.700 1.00 98.31 170 TYR A N 1
ATOM 1298 C CA . TYR A 1 170 ? 3.244 0.073 -10.253 1.00 98.31 170 TYR A CA 1
ATOM 1299 C C . TYR A 1 170 ? 4.206 -1.115 -10.367 1.00 98.31 170 TYR A C 1
ATOM 1301 O O . TYR A 1 170 ? 3.775 -2.215 -10.702 1.00 98.31 170 TYR A O 1
ATOM 1309 N N . LEU A 1 171 ? 5.488 -0.939 -10.032 1.00 98.75 171 LEU A N 1
ATOM 1310 C CA . LEU A 1 171 ? 6.569 -1.851 -10.427 1.00 98.75 171 LEU A CA 1
ATOM 1311 C C . LEU A 1 171 ? 6.275 -3.346 -10.198 1.00 98.75 171 LEU A C 1
ATOM 1313 O O . LEU A 1 171 ? 6.423 -4.143 -11.119 1.00 98.75 171 LEU A O 1
ATOM 1317 N N . ILE A 1 172 ? 5.813 -3.753 -9.010 1.00 98.81 172 ILE A N 1
ATOM 1318 C CA . ILE A 1 172 ? 5.491 -5.172 -8.750 1.00 98.81 172 ILE A CA 1
ATOM 1319 C C . ILE A 1 172 ? 4.345 -5.659 -9.654 1.00 98.81 172 ILE A C 1
ATOM 1321 O O . ILE A 1 172 ? 4.415 -6.746 -10.226 1.00 98.81 172 ILE A O 1
ATOM 1325 N N . SER A 1 173 ? 3.313 -4.834 -9.837 1.00 98.25 173 SER A N 1
ATOM 1326 C CA . SER A 1 173 ? 2.207 -5.099 -10.762 1.00 98.25 173 SER A CA 1
ATOM 1327 C C . SER A 1 173 ? 2.668 -5.110 -12.225 1.00 98.25 173 SER A C 1
ATOM 1329 O O . SER A 1 173 ? 2.100 -5.846 -13.032 1.00 98.25 173 SER A O 1
ATOM 1331 N N . GLU A 1 174 ? 3.682 -4.317 -12.578 1.00 98.75 174 GLU A N 1
ATOM 1332 C CA . GLU A 1 174 ? 4.275 -4.297 -13.914 1.00 98.75 174 GLU A CA 1
ATOM 1333 C C . GLU A 1 174 ? 5.007 -5.609 -14.205 1.00 98.75 174 GLU A C 1
ATOM 1335 O O . GLU A 1 174 ? 4.835 -6.161 -15.291 1.00 98.75 174 GLU A O 1
ATOM 1340 N N . PHE A 1 175 ? 5.784 -6.135 -13.250 1.00 98.88 175 PHE A N 1
ATOM 1341 C CA . PHE A 1 175 ? 6.396 -7.465 -13.366 1.00 98.88 175 PHE A CA 1
ATOM 1342 C C . PHE A 1 175 ? 5.330 -8.554 -13.477 1.00 98.88 175 PHE A C 1
ATOM 1344 O O . PHE A 1 175 ? 5.441 -9.449 -14.314 1.00 98.88 175 PHE A O 1
ATOM 1351 N N . LEU A 1 176 ? 4.265 -8.448 -12.684 1.00 98.81 176 LEU A N 1
ATOM 1352 C CA . LEU A 1 176 ? 3.190 -9.425 -12.704 1.00 98.81 176 LEU A CA 1
ATOM 1353 C C . LEU A 1 176 ? 2.436 -9.436 -14.037 1.00 98.81 176 LEU A C 1
ATOM 1355 O O . LEU A 1 176 ? 1.988 -10.490 -14.462 1.00 98.81 176 LEU A O 1
ATOM 1359 N N . SER A 1 177 ? 2.231 -8.299 -14.700 1.00 98.50 177 SER A N 1
ATOM 1360 C CA . SER A 1 177 ? 1.357 -8.211 -15.878 1.00 98.50 177 SER A CA 1
ATOM 1361 C C . SER A 1 177 ? 2.067 -8.559 -17.187 1.00 98.50 177 SER A C 1
ATOM 1363 O O . SER A 1 177 ? 3.122 -7.997 -17.484 1.00 98.50 177 SER A O 1
ATOM 1365 N N . PRO A 1 178 ? 1.463 -9.400 -18.052 1.00 98.25 178 PRO A N 1
ATOM 1366 C CA . PRO A 1 178 ? 2.049 -9.711 -19.351 1.00 98.25 178 PRO A CA 1
ATOM 1367 C C . PRO A 1 178 ? 1.968 -8.514 -20.309 1.00 98.25 178 PRO A C 1
ATOM 1369 O O . PRO A 1 178 ? 2.565 -8.544 -21.377 1.00 98.25 178 PRO A O 1
ATOM 1372 N N . LEU A 1 179 ? 1.223 -7.454 -19.966 1.00 98.25 179 LEU A N 1
ATOM 1373 C CA . LEU A 1 179 ? 1.141 -6.241 -20.780 1.00 98.25 179 LEU A CA 1
ATOM 1374 C C . LEU A 1 179 ? 2.450 -5.451 -20.761 1.00 98.25 179 LEU A C 1
ATOM 1376 O O . LEU A 1 179 ? 2.828 -4.874 -21.783 1.00 98.25 179 LEU A O 1
ATOM 1380 N N . THR A 1 180 ? 3.119 -5.455 -19.612 1.00 98.56 180 THR A N 1
ATOM 1381 C CA . THR A 1 180 ? 4.323 -4.680 -19.295 1.00 98.56 180 THR A CA 1
ATOM 1382 C C . THR A 1 180 ? 5.570 -5.531 -19.200 1.00 98.56 180 THR A C 1
ATOM 1384 O O . THR A 1 180 ? 6.648 -5.044 -19.517 1.00 98.56 180 THR A O 1
ATOM 1387 N N . ASN A 1 181 ? 5.433 -6.790 -18.794 1.00 98.75 181 ASN A N 1
ATOM 1388 C CA . ASN A 1 181 ? 6.538 -7.721 -18.701 1.00 98.75 181 ASN A CA 1
ATOM 1389 C C . ASN A 1 181 ? 6.634 -8.566 -19.976 1.00 98.75 181 ASN A C 1
ATOM 1391 O O . ASN A 1 181 ? 5.812 -9.450 -20.226 1.00 98.75 181 ASN A O 1
ATOM 1395 N N . ARG A 1 182 ? 7.649 -8.265 -20.786 1.00 98.62 182 ARG A N 1
ATOM 1396 C CA . ARG A 1 182 ? 8.005 -8.956 -22.034 1.00 98.62 182 ARG A CA 1
ATOM 1397 C C . ARG A 1 182 ? 9.334 -9.703 -21.915 1.00 98.62 182 ARG A C 1
ATOM 1399 O O . ARG A 1 182 ? 9.914 -10.070 -22.934 1.00 98.62 182 ARG A O 1
ATOM 1406 N N . ARG A 1 183 ? 9.817 -9.918 -20.688 1.00 98.69 183 ARG A N 1
ATOM 1407 C CA . ARG A 1 183 ? 11.088 -10.597 -20.435 1.00 98.69 183 ARG A CA 1
ATOM 1408 C C . ARG A 1 183 ? 11.007 -12.065 -20.841 1.00 98.69 183 ARG A C 1
ATOM 1410 O O . ARG A 1 183 ? 9.947 -12.688 -20.767 1.00 98.69 183 ARG A O 1
ATOM 1417 N N . SER A 1 184 ? 12.156 -12.609 -21.221 1.00 98.12 184 SER A N 1
ATOM 1418 C CA . SER A 1 184 ? 12.366 -14.029 -21.537 1.00 98.12 184 SER A CA 1
ATOM 1419 C C . SER A 1 184 ? 13.237 -14.752 -20.501 1.00 98.12 184 SER A C 1
ATOM 1421 O O . SER A 1 184 ? 13.536 -15.932 -20.663 1.00 98.12 184 SER A O 1
ATOM 1423 N N . ASP A 1 185 ? 13.648 -14.049 -19.443 1.00 98.44 185 ASP A N 1
ATOM 1424 C CA . ASP A 1 185 ? 14.422 -14.601 -18.335 1.00 98.44 185 ASP A CA 1
ATOM 1425 C C . ASP A 1 185 ? 13.522 -15.132 -17.203 1.00 98.44 185 ASP A C 1
ATOM 1427 O O . ASP A 1 185 ? 12.302 -15.235 -17.336 1.00 98.44 185 ASP A O 1
ATOM 1431 N N . ALA A 1 186 ? 14.129 -15.455 -16.057 1.00 98.12 186 ALA A N 1
ATOM 1432 C CA . ALA A 1 186 ? 13.438 -16.010 -14.894 1.00 98.12 186 ALA A CA 1
ATOM 1433 C C . ALA A 1 186 ? 12.367 -15.086 -14.279 1.00 98.12 186 ALA A C 1
ATOM 1435 O O . ALA A 1 186 ? 11.612 -15.545 -13.421 1.00 98.12 186 ALA A O 1
ATOM 1436 N N . TYR A 1 187 ? 12.291 -13.815 -14.685 1.00 98.69 187 TYR A N 1
ATOM 1437 C CA . TYR A 1 187 ? 11.298 -12.857 -14.206 1.00 98.69 187 TYR A CA 1
ATOM 1438 C C . TYR A 1 187 ? 10.189 -12.578 -15.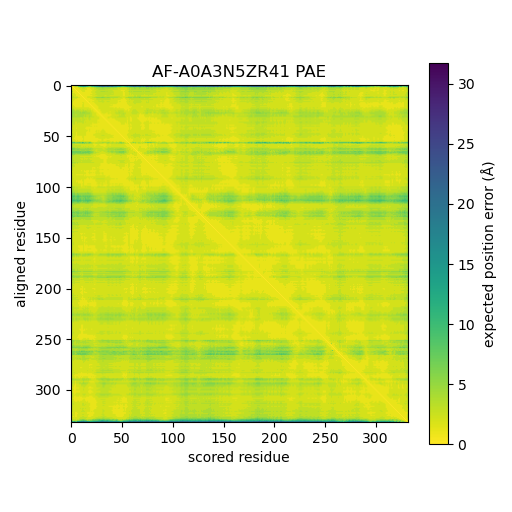228 1.00 98.69 187 TYR A C 1
ATOM 1440 O O . TYR A 1 187 ? 9.360 -11.713 -14.961 1.00 98.69 187 TYR A O 1
ATOM 1448 N N . GLY A 1 188 ? 10.129 -13.272 -16.373 1.00 98.44 188 GLY A N 1
ATOM 1449 C CA . GLY A 1 188 ? 9.049 -13.121 -17.357 1.00 98.44 188 GLY A CA 1
ATOM 1450 C C . GLY A 1 188 ? 8.617 -14.414 -18.046 1.00 98.44 188 GLY A C 1
ATOM 1451 O O . GLY A 1 188 ? 9.021 -15.519 -17.687 1.00 98.44 188 GLY A O 1
ATOM 1452 N N . GLY A 1 189 ? 7.733 -14.266 -19.033 1.00 97.56 189 GLY A N 1
ATOM 1453 C CA . GLY A 1 189 ? 7.080 -15.386 -19.704 1.00 97.56 189 GLY A CA 1
ATOM 1454 C C . GLY A 1 189 ? 5.868 -15.900 -18.924 1.00 97.56 189 GLY A C 1
ATOM 1455 O O . GLY A 1 189 ? 4.835 -15.223 -18.847 1.00 97.56 189 GLY A O 1
ATOM 1456 N N . ASP A 1 190 ? 5.969 -17.117 -18.392 1.00 97.69 190 ASP A N 1
ATOM 1457 C CA . ASP A 1 190 ? 4.864 -17.754 -17.678 1.00 97.69 190 ASP A CA 1
ATOM 1458 C C . ASP A 1 190 ? 4.455 -16.996 -16.401 1.00 97.69 190 ASP A C 1
ATOM 1460 O O . ASP A 1 190 ? 5.090 -16.034 -15.958 1.00 97.69 190 ASP A O 1
ATOM 1464 N N . PHE A 1 191 ? 3.317 -17.386 -15.829 1.00 98.31 191 PHE A N 1
ATOM 1465 C CA . PHE A 1 191 ? 2.772 -16.691 -14.669 1.00 98.31 191 PHE A CA 1
ATOM 1466 C C . PHE A 1 191 ? 3.653 -16.833 -13.419 1.00 98.31 191 PHE A C 1
ATOM 1468 O O . PHE A 1 191 ? 3.826 -15.855 -12.694 1.00 98.31 191 PHE A O 1
ATOM 1475 N N . ALA A 1 192 ? 4.270 -17.998 -13.206 1.00 98.38 192 ALA A N 1
ATOM 1476 C CA . ALA A 1 192 ? 5.135 -18.246 -12.055 1.00 98.38 192 ALA A CA 1
ATOM 1477 C C . ALA A 1 192 ? 6.373 -17.333 -12.065 1.00 98.38 192 ALA A C 1
ATOM 1479 O O . ALA A 1 192 ? 6.706 -16.722 -11.047 1.00 98.38 192 ALA A O 1
ATOM 1480 N N . ASN A 1 193 ? 7.009 -17.162 -13.223 1.00 98.75 193 ASN A N 1
ATOM 1481 C CA . ASN A 1 193 ? 8.133 -16.245 -13.390 1.00 98.75 193 ASN A CA 1
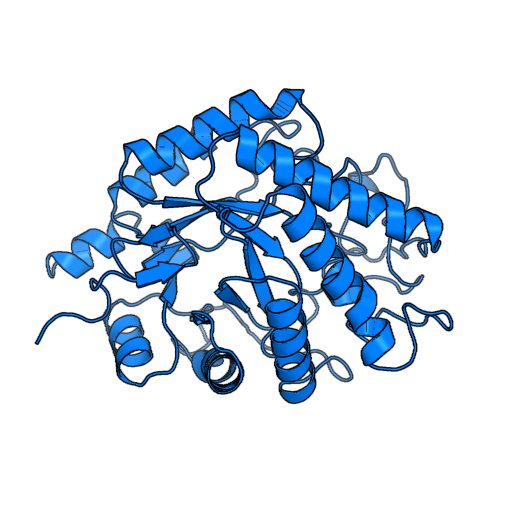ATOM 1482 C C . ASN A 1 193 ? 7.717 -14.780 -13.222 1.00 98.75 193 ASN A C 1
ATOM 1484 O O . ASN A 1 193 ? 8.430 -14.013 -12.579 1.00 98.75 193 ASN A O 1
ATOM 1488 N N . ARG A 1 194 ? 6.541 -14.386 -13.727 1.00 98.81 194 ARG A N 1
ATOM 1489 C CA . ARG A 1 194 ? 6.011 -13.023 -13.533 1.00 98.81 194 ARG A CA 1
ATOM 1490 C C . ARG A 1 194 ? 5.690 -12.710 -12.067 1.00 98.81 194 ARG A C 1
ATOM 1492 O O . ARG A 1 194 ? 5.906 -11.584 -11.624 1.00 98.81 194 ARG A O 1
ATOM 1499 N N . MET A 1 195 ? 5.213 -13.692 -11.297 1.00 98.69 195 MET A N 1
ATOM 1500 C CA . MET A 1 195 ? 4.975 -13.545 -9.853 1.00 98.69 195 MET A CA 1
ATOM 1501 C C . MET A 1 195 ? 6.269 -13.425 -9.039 1.00 98.69 195 MET A C 1
ATOM 1503 O O . MET A 1 195 ? 6.257 -12.804 -7.972 1.00 98.69 195 MET A O 1
ATOM 1507 N N . ARG A 1 196 ? 7.375 -13.998 -9.536 1.00 98.88 196 ARG A N 1
ATOM 1508 C CA . ARG A 1 196 ? 8.645 -14.162 -8.812 1.00 98.88 196 ARG A CA 1
ATOM 1509 C C . ARG A 1 196 ? 9.106 -12.891 -8.111 1.00 98.88 196 ARG A C 1
ATOM 1511 O O . ARG A 1 196 ? 9.378 -12.936 -6.920 1.00 98.88 196 ARG A O 1
ATOM 1518 N N . PHE A 1 197 ? 9.147 -11.762 -8.818 1.00 98.94 197 PHE A N 1
ATOM 1519 C CA . PHE A 1 197 ? 9.618 -10.501 -8.241 1.00 98.94 197 PHE A CA 1
ATOM 1520 C C . PHE A 1 197 ? 8.786 -10.069 -7.024 1.00 98.94 197 PHE A C 1
ATOM 1522 O O . PHE A 1 197 ? 9.342 -9.769 -5.971 1.00 98.94 197 PHE A O 1
ATOM 1529 N N . GLY A 1 198 ? 7.453 -10.084 -7.134 1.00 98.81 198 GLY A N 1
ATOM 1530 C CA . GLY A 1 198 ? 6.572 -9.717 -6.022 1.00 98.81 198 GLY A CA 1
ATOM 1531 C C . GLY A 1 198 ? 6.710 -10.661 -4.827 1.00 98.81 198 GLY A C 1
ATOM 1532 O O . GLY A 1 198 ? 6.777 -10.205 -3.688 1.00 98.81 198 GLY A O 1
ATOM 1533 N N . VAL A 1 199 ? 6.812 -11.968 -5.084 1.00 98.94 199 VAL A N 1
ATOM 1534 C CA . VAL A 1 199 ? 7.012 -12.990 -4.045 1.00 98.94 199 VAL A CA 1
ATOM 1535 C C . VAL A 1 199 ? 8.363 -12.809 -3.343 1.00 98.94 199 VAL A C 1
ATOM 1537 O O . VAL A 1 199 ? 8.405 -12.780 -2.113 1.00 98.94 199 VAL A O 1
ATOM 1540 N N . GLU A 1 200 ? 9.449 -12.615 -4.096 1.00 98.94 200 GLU A N 1
ATOM 1541 C CA . GLU A 1 200 ? 10.797 -12.386 -3.555 1.00 98.94 200 GLU A CA 1
ATOM 1542 C C . GLU A 1 200 ? 10.865 -11.106 -2.708 1.00 98.94 200 GLU A C 1
ATOM 1544 O O . GLU A 1 200 ? 11.466 -11.123 -1.633 1.00 98.94 200 GLU A O 1
ATOM 1549 N N . VAL A 1 201 ? 10.196 -10.020 -3.126 1.00 98.94 201 VAL A N 1
ATOM 1550 C CA . VAL A 1 201 ? 10.085 -8.787 -2.323 1.00 98.94 201 VAL A CA 1
ATOM 1551 C C . VAL A 1 201 ? 9.454 -9.079 -0.959 1.00 98.94 201 VAL A C 1
ATOM 1553 O O . VAL A 1 201 ? 10.012 -8.685 0.067 1.00 98.94 201 VAL A O 1
ATOM 1556 N N . ILE A 1 202 ? 8.318 -9.783 -0.914 1.00 98.94 202 ILE A N 1
ATOM 1557 C CA . ILE A 1 202 ? 7.632 -10.078 0.355 1.00 98.94 202 ILE A CA 1
ATOM 1558 C C . ILE A 1 202 ? 8.452 -11.023 1.234 1.00 98.94 202 ILE A C 1
ATOM 1560 O O . ILE A 1 202 ? 8.595 -10.755 2.430 1.00 98.94 202 ILE A O 1
ATOM 1564 N N . GLN A 1 203 ? 9.045 -12.073 0.660 1.00 98.94 203 GLN A N 1
ATOM 1565 C CA . GLN A 1 203 ? 9.917 -12.998 1.393 1.00 98.94 203 GLN A CA 1
ATOM 1566 C C . GLN A 1 203 ? 11.113 -12.267 2.014 1.00 98.94 203 GLN A C 1
ATOM 1568 O O . GLN A 1 203 ? 11.412 -12.441 3.200 1.00 98.94 203 GLN A O 1
ATOM 1573 N N . ALA A 1 204 ? 11.774 -11.404 1.239 1.00 98.94 204 ALA A N 1
ATOM 1574 C CA . ALA A 1 204 ? 12.923 -10.638 1.701 1.00 98.94 204 ALA A CA 1
ATOM 1575 C C . ALA A 1 204 ? 12.532 -9.622 2.786 1.00 98.94 204 ALA A C 1
ATOM 1577 O O . ALA A 1 204 ? 13.231 -9.494 3.797 1.00 98.94 204 ALA A O 1
ATOM 1578 N N . ILE A 1 205 ? 11.395 -8.933 2.627 1.00 98.94 205 ILE A N 1
ATOM 1579 C CA . ILE A 1 205 ? 10.856 -8.029 3.652 1.00 98.94 205 ILE A CA 1
ATOM 1580 C C . ILE A 1 205 ? 10.579 -8.805 4.935 1.00 98.94 205 ILE A C 1
ATOM 1582 O O . ILE A 1 205 ? 11.070 -8.396 5.988 1.00 98.94 205 ILE A O 1
ATOM 1586 N N . ARG A 1 206 ? 9.854 -9.930 4.862 1.00 98.81 206 ARG A N 1
ATOM 1587 C CA . ARG A 1 206 ? 9.551 -10.787 6.016 1.00 98.81 206 ARG A CA 1
ATOM 1588 C C . ARG A 1 206 ? 10.826 -11.195 6.752 1.00 98.81 206 ARG A C 1
ATOM 1590 O O . ARG A 1 206 ? 10.900 -11.024 7.970 1.00 98.81 206 ARG A O 1
ATOM 1597 N N . ALA A 1 207 ? 11.842 -11.664 6.029 1.00 98.81 207 ALA A N 1
ATOM 1598 C CA . ALA A 1 207 ? 13.139 -12.003 6.611 1.00 98.81 207 ALA A CA 1
ATOM 1599 C C . ALA A 1 207 ? 13.813 -10.789 7.282 1.00 98.81 207 ALA A C 1
ATOM 1601 O O . ALA A 1 207 ? 14.405 -10.914 8.353 1.00 98.81 207 ALA A O 1
ATOM 1602 N N . GLY A 1 208 ? 13.693 -9.598 6.689 1.00 98.75 208 GLY A N 1
ATOM 1603 C CA . GLY A 1 208 ? 14.295 -8.366 7.196 1.00 98.75 208 GLY A CA 1
ATOM 1604 C C . GLY A 1 208 ? 13.603 -7.747 8.414 1.00 98.75 208 GLY A C 1
ATOM 1605 O O . GLY A 1 208 ? 14.281 -7.119 9.230 1.00 98.75 208 GLY A O 1
ATOM 1606 N N . VAL A 1 209 ? 12.281 -7.897 8.547 1.00 98.69 209 VAL A N 1
ATOM 1607 C CA . VAL A 1 209 ? 11.487 -7.305 9.644 1.00 98.69 209 VAL A CA 1
ATOM 1608 C C . VAL A 1 209 ? 11.149 -8.298 10.759 1.00 98.69 209 VAL A C 1
ATOM 1610 O O . VAL A 1 209 ? 10.735 -7.875 11.842 1.00 98.69 209 VAL A O 1
ATOM 1613 N N . GLY A 1 210 ? 11.376 -9.593 10.539 1.00 98.56 210 GLY A N 1
ATOM 1614 C CA . GLY A 1 210 ? 11.093 -10.667 11.490 1.00 98.56 210 GLY A CA 1
ATOM 1615 C C . GLY A 1 210 ? 9.623 -11.109 11.483 1.00 98.56 210 GLY A C 1
ATOM 1616 O O . GLY A 1 210 ? 8.781 -10.449 10.878 1.00 98.56 210 GLY A O 1
ATOM 1617 N N . PRO A 1 211 ? 9.282 -12.224 12.154 1.00 98.12 211 PRO A N 1
ATOM 1618 C CA . PRO A 1 211 ? 7.976 -12.885 12.020 1.00 98.12 211 PRO A CA 1
ATOM 1619 C C . PRO A 1 211 ? 6.817 -12.158 12.719 1.00 98.12 211 PRO A C 1
ATOM 1621 O O . PRO A 1 211 ? 5.656 -12.413 12.424 1.00 98.12 211 PRO A O 1
ATOM 1624 N N . GLU A 1 212 ? 7.121 -11.261 13.655 1.00 97.81 212 GLU A N 1
ATOM 1625 C CA . GLU A 1 212 ? 6.121 -10.614 14.516 1.00 97.81 212 GLU A CA 1
ATOM 1626 C C . GLU A 1 212 ? 5.631 -9.269 13.978 1.00 97.81 212 GLU A C 1
ATOM 1628 O O . GLU A 1 212 ? 4.602 -8.766 14.422 1.00 97.81 212 GLU A O 1
ATOM 1633 N N . PHE A 1 213 ? 6.394 -8.656 13.069 1.00 98.75 213 PHE A N 1
ATOM 1634 C CA . PHE A 1 213 ? 6.052 -7.354 12.515 1.00 98.75 213 PHE A CA 1
ATOM 1635 C C . PHE A 1 213 ? 5.019 -7.529 11.392 1.00 98.75 213 PHE A C 1
ATOM 1637 O O . PHE A 1 213 ? 5.335 -8.228 10.425 1.00 98.75 213 PHE A O 1
ATOM 1644 N N . PRO A 1 214 ? 3.813 -6.940 11.491 1.00 98.81 214 PRO A N 1
ATOM 1645 C CA . PRO A 1 214 ? 2.773 -7.128 10.490 1.00 98.81 214 PRO A CA 1
ATOM 1646 C C . PRO A 1 214 ? 3.170 -6.601 9.105 1.00 98.81 214 PRO A C 1
ATOM 1648 O O . PRO A 1 214 ? 3.574 -5.443 8.961 1.00 98.81 214 PRO A O 1
ATOM 1651 N N . VAL A 1 215 ? 2.997 -7.440 8.084 1.00 98.94 215 VAL A N 1
ATOM 1652 C CA . VAL A 1 215 ? 3.196 -7.103 6.667 1.00 98.94 215 VAL A CA 1
ATOM 1653 C C . VAL A 1 215 ? 1.876 -7.273 5.926 1.00 98.94 215 VAL A C 1
ATOM 1655 O O . VAL A 1 215 ? 1.382 -8.382 5.741 1.00 98.94 215 VAL A O 1
ATOM 1658 N N . ILE A 1 216 ? 1.305 -6.159 5.491 1.00 98.94 216 ILE A N 1
ATOM 1659 C CA . ILE A 1 216 ? 0.092 -6.086 4.682 1.00 98.94 216 ILE A CA 1
ATOM 1660 C C . ILE A 1 216 ? 0.514 -5.980 3.215 1.00 98.94 216 ILE A C 1
ATOM 1662 O O . ILE A 1 216 ? 1.440 -5.239 2.885 1.00 98.94 216 ILE A O 1
ATOM 1666 N N . VAL A 1 217 ? -0.167 -6.677 2.311 1.00 98.94 217 VAL A N 1
ATOM 1667 C CA . VAL A 1 217 ? 0.019 -6.470 0.868 1.00 98.94 217 VAL A CA 1
ATOM 1668 C C . VAL A 1 217 ? -1.223 -5.841 0.277 1.00 98.94 217 VAL A C 1
ATOM 1670 O O . VAL A 1 217 ? -2.324 -6.370 0.417 1.00 98.94 217 VAL A O 1
ATOM 1673 N N . ARG A 1 218 ? -1.047 -4.722 -0.427 1.00 98.88 218 ARG A N 1
ATOM 1674 C CA . ARG A 1 218 ? -2.111 -4.113 -1.216 1.00 98.88 218 ARG A CA 1
ATOM 1675 C C . ARG A 1 218 ? -1.995 -4.545 -2.662 1.00 98.88 218 ARG A C 1
ATOM 1677 O O . ARG A 1 218 ? -1.037 -4.184 -3.335 1.00 98.88 218 ARG A O 1
ATOM 1684 N N . MET A 1 219 ? -2.973 -5.286 -3.159 1.00 98.56 219 MET A N 1
ATOM 1685 C CA . MET A 1 219 ? -2.968 -5.819 -4.521 1.00 98.56 219 MET A CA 1
ATOM 1686 C C . MET A 1 219 ? -4.316 -5.619 -5.203 1.00 98.56 219 MET A C 1
ATOM 1688 O O . MET A 1 219 ? -5.315 -5.296 -4.561 1.00 98.56 219 MET A O 1
ATOM 1692 N N . ASN A 1 220 ? -4.348 -5.809 -6.517 1.00 98.12 220 ASN A N 1
ATOM 1693 C CA . ASN A 1 220 ? -5.597 -5.790 -7.261 1.00 98.12 220 ASN A CA 1
ATOM 1694 C C . ASN A 1 220 ? -6.342 -7.120 -7.107 1.00 98.12 220 ASN A C 1
ATOM 1696 O O . ASN A 1 220 ? -5.722 -8.177 -7.077 1.00 98.12 220 ASN A O 1
ATOM 1700 N N . GLY A 1 221 ? -7.673 -7.074 -7.090 1.00 97.81 221 GLY A N 1
ATOM 1701 C CA . GLY A 1 221 ? -8.511 -8.251 -7.351 1.00 97.81 221 GLY A CA 1
ATOM 1702 C C . GLY A 1 221 ? -8.853 -8.429 -8.838 1.00 97.81 221 GLY A C 1
ATOM 1703 O O . GLY A 1 221 ? -9.295 -9.493 -9.263 1.00 97.81 221 GLY A O 1
ATOM 1704 N N . ASN A 1 222 ? -8.659 -7.382 -9.643 1.00 98.19 222 ASN A N 1
ATOM 1705 C CA . ASN A 1 222 ? -8.716 -7.410 -11.104 1.00 98.19 222 ASN A CA 1
ATOM 1706 C C . ASN A 1 222 ? -7.937 -6.212 -11.659 1.00 98.19 222 ASN A C 1
ATOM 1708 O O . ASN A 1 222 ? -8.134 -5.101 -11.162 1.00 98.19 222 ASN A O 1
ATOM 1712 N N . ASP A 1 223 ? -7.102 -6.396 -12.683 1.00 97.56 223 ASP A N 1
ATOM 1713 C CA . ASP A 1 223 ? -6.355 -5.277 -13.275 1.00 97.56 223 ASP A CA 1
ATOM 1714 C C . ASP A 1 223 ? -7.230 -4.339 -14.120 1.00 97.56 223 ASP A C 1
ATOM 1716 O O . ASP A 1 223 ? -6.843 -3.200 -14.371 1.00 97.56 223 ASP A O 1
ATOM 1720 N N . PHE A 1 224 ? -8.400 -4.796 -14.579 1.00 97.19 224 PHE A N 1
ATOM 1721 C CA . PHE A 1 224 ? -9.275 -4.093 -15.530 1.00 97.19 224 PHE A CA 1
ATOM 1722 C C . PHE A 1 224 ? -8.556 -3.565 -16.781 1.00 97.19 224 PHE A C 1
ATOM 1724 O O . PHE A 1 224 ? -8.975 -2.590 -17.410 1.00 97.19 224 PHE A O 1
ATOM 1731 N N . MET A 1 225 ? -7.495 -4.264 -17.170 1.00 97.00 225 MET A N 1
ATOM 1732 C CA . MET A 1 225 ? -6.741 -4.030 -18.389 1.00 97.00 225 MET A CA 1
ATOM 1733 C C . MET A 1 225 ? -7.012 -5.185 -19.358 1.00 97.00 225 MET A C 1
ATOM 1735 O O . MET A 1 225 ? -6.810 -6.341 -18.983 1.00 97.00 225 MET A O 1
ATOM 1739 N N . PRO A 1 226 ? -7.461 -4.924 -20.600 1.00 96.44 226 PRO A N 1
ATOM 1740 C CA . PRO A 1 226 ? -7.587 -5.971 -21.611 1.00 96.44 226 PRO A CA 1
ATOM 1741 C C . PRO A 1 226 ? -6.251 -6.697 -21.820 1.00 96.44 226 PRO A C 1
ATOM 1743 O O . PRO A 1 226 ? -5.245 -6.055 -22.115 1.00 96.44 226 PRO A O 1
ATOM 1746 N N . GLY A 1 227 ? -6.242 -8.020 -21.638 1.00 95.94 227 GLY A N 1
ATOM 1747 C CA . GLY A 1 227 ? -5.030 -8.850 -21.692 1.00 95.94 227 GLY A CA 1
ATOM 1748 C C . GLY A 1 227 ? -4.129 -8.780 -20.449 1.00 95.94 227 GLY A C 1
ATOM 1749 O O . GLY A 1 227 ? -3.053 -9.367 -20.466 1.00 95.94 227 GLY A O 1
ATOM 1750 N N . GLY A 1 228 ? -4.535 -8.058 -19.399 1.00 96.81 228 GLY A N 1
ATOM 1751 C CA . GLY A 1 228 ? -3.882 -8.056 -18.085 1.00 96.81 228 GLY A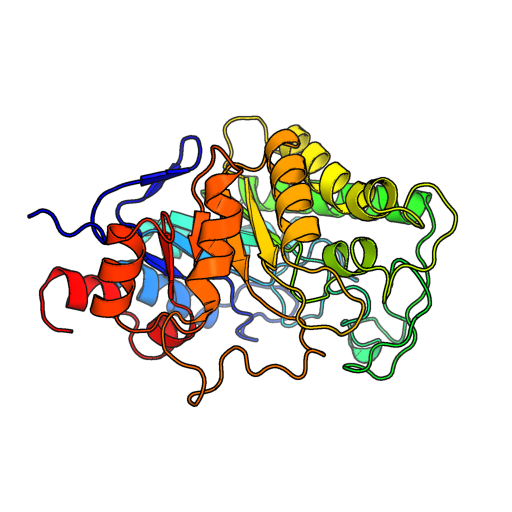 CA 1
ATOM 1752 C C . GLY A 1 228 ? -4.352 -9.210 -17.196 1.00 96.81 228 GLY A C 1
ATOM 1753 O O . GLY A 1 228 ? -5.074 -10.098 -17.653 1.00 96.81 228 GLY A O 1
ATOM 1754 N N . ASN A 1 229 ? -3.969 -9.194 -15.916 1.00 98.06 229 ASN A N 1
ATOM 1755 C CA . ASN A 1 229 ? -4.344 -10.271 -15.000 1.00 98.06 229 ASN A CA 1
ATOM 1756 C C . ASN A 1 229 ? -5.806 -10.135 -14.552 1.00 98.06 229 ASN A C 1
ATOM 1758 O O . ASN A 1 229 ? -6.276 -9.065 -14.140 1.00 98.06 229 ASN A O 1
ATOM 1762 N N . GLY A 1 230 ? -6.532 -11.247 -14.640 1.00 97.69 230 GLY A N 1
ATOM 1763 C CA . GLY A 1 230 ? -7.905 -11.360 -14.188 1.00 97.69 230 GLY A CA 1
ATOM 1764 C C . GLY A 1 230 ? -7.993 -11.807 -12.733 1.00 97.69 230 GLY A C 1
ATOM 1765 O O . GLY A 1 230 ? -7.020 -11.833 -11.984 1.00 97.69 230 GLY A O 1
ATOM 1766 N N . ARG A 1 231 ? -9.213 -12.171 -12.326 1.00 96.62 231 ARG A N 1
ATOM 1767 C CA . ARG A 1 231 ? -9.491 -12.596 -10.946 1.00 96.62 231 ARG A CA 1
ATOM 1768 C C . ARG A 1 231 ? -8.725 -13.855 -10.553 1.00 96.62 231 ARG A C 1
ATOM 1770 O O . ARG A 1 231 ? -8.230 -13.917 -9.440 1.00 96.62 231 ARG A O 1
ATOM 1777 N N . ARG A 1 232 ? -8.651 -14.842 -11.452 1.00 97.19 232 ARG A N 1
ATOM 1778 C CA . ARG A 1 232 ? -8.071 -16.158 -11.150 1.00 97.19 232 ARG A CA 1
ATOM 1779 C C . ARG A 1 232 ? -6.572 -16.054 -10.913 1.00 97.19 232 ARG A C 1
ATOM 1781 O O . ARG A 1 232 ? -6.084 -16.533 -9.899 1.00 97.19 232 ARG A O 1
ATOM 1788 N N . GLU A 1 233 ? -5.875 -15.348 -11.797 1.00 98.12 233 GLU A N 1
ATOM 1789 C CA . GLU A 1 233 ? -4.441 -15.101 -11.666 1.00 98.12 233 GLU A CA 1
ATOM 1790 C C . GLU A 1 233 ? -4.146 -14.329 -10.372 1.00 98.12 233 GLU A C 1
ATOM 1792 O O . GLU A 1 233 ? -3.258 -14.689 -9.609 1.00 98.12 233 GLU A O 1
ATOM 1797 N N . LEU A 1 234 ? -4.933 -13.295 -10.063 1.00 98.44 234 LEU A N 1
ATOM 1798 C CA . LEU A 1 234 ? -4.722 -12.502 -8.850 1.00 98.44 234 LEU A CA 1
ATOM 1799 C C . LEU A 1 234 ? -5.082 -13.263 -7.561 1.00 98.44 234 LEU A C 1
ATOM 1801 O O . LEU A 1 234 ? -4.461 -13.017 -6.532 1.00 98.44 234 LEU A O 1
ATOM 1805 N N . GLN A 1 235 ? -6.013 -14.219 -7.595 1.00 98.75 235 GLN A N 1
ATOM 1806 C CA . GLN A 1 235 ? -6.242 -15.142 -6.474 1.00 98.75 235 GLN A CA 1
ATOM 1807 C C . GLN A 1 235 ? -5.026 -16.048 -6.239 1.00 98.75 235 GLN A C 1
ATOM 1809 O O . GLN A 1 235 ? -4.597 -16.207 -5.100 1.00 98.75 235 GLN A O 1
ATOM 1814 N N . GLU A 1 236 ? -4.434 -16.598 -7.299 1.00 98.69 236 GLU A N 1
ATOM 1815 C CA . GLU A 1 236 ? -3.215 -17.409 -7.197 1.00 98.69 236 GLU A CA 1
ATOM 1816 C C . GLU A 1 236 ? -2.029 -16.581 -6.681 1.00 98.69 236 GLU A C 1
ATOM 1818 O O . GLU A 1 236 ? -1.334 -17.000 -5.755 1.00 98.69 236 GLU A O 1
ATOM 1823 N N . PHE A 1 237 ? -1.864 -15.353 -7.174 1.00 98.81 237 PHE A N 1
ATOM 1824 C CA . PHE A 1 237 ? -0.841 -14.446 -6.659 1.00 98.81 237 PHE A CA 1
ATOM 1825 C C . PHE A 1 237 ? -1.048 -14.117 -5.175 1.00 98.81 237 PHE A C 1
ATOM 1827 O O . PHE A 1 237 ? -0.087 -14.117 -4.409 1.00 98.81 237 PHE A O 1
ATOM 1834 N N . ALA A 1 238 ? -2.292 -13.899 -4.735 1.00 98.88 238 ALA A N 1
ATOM 1835 C CA . ALA A 1 238 ? -2.611 -13.688 -3.323 1.00 98.88 238 ALA A CA 1
ATOM 1836 C C . ALA A 1 238 ? -2.184 -14.879 -2.448 1.00 98.88 238 ALA A C 1
ATOM 1838 O O . ALA A 1 238 ? -1.607 -14.677 -1.378 1.00 98.88 238 ALA A O 1
ATOM 1839 N N . ILE A 1 239 ? -2.418 -16.112 -2.910 1.00 98.88 239 ILE A N 1
ATOM 1840 C CA . ILE A 1 239 ? -1.986 -17.334 -2.216 1.00 98.88 239 ILE A CA 1
ATOM 1841 C C . ILE A 1 239 ? -0.459 -17.353 -2.062 1.00 98.88 239 ILE A C 1
ATOM 1843 O O . ILE A 1 239 ? 0.043 -17.587 -0.960 1.00 98.88 239 ILE A O 1
ATOM 1847 N N . GLU A 1 240 ? 0.286 -17.075 -3.133 1.00 98.94 240 GLU A N 1
ATOM 1848 C CA . GLU A 1 240 ? 1.755 -17.068 -3.095 1.00 98.94 240 GLU A CA 1
ATOM 1849 C C . GLU A 1 240 ? 2.318 -15.946 -2.210 1.00 98.94 240 GLU A C 1
ATOM 1851 O O . GLU A 1 240 ? 3.275 -16.162 -1.465 1.00 98.94 240 GLU A O 1
ATOM 1856 N N . LEU A 1 241 ? 1.684 -14.771 -2.192 1.00 98.88 241 LEU A N 1
ATOM 1857 C CA . LEU A 1 241 ? 2.050 -13.678 -1.286 1.00 98.88 241 LEU A CA 1
ATOM 1858 C C . LEU A 1 241 ? 1.808 -14.036 0.189 1.00 98.88 241 LEU A C 1
ATOM 1860 O O . LEU A 1 241 ? 2.592 -13.646 1.059 1.00 98.88 241 LEU A O 1
ATOM 1864 N N . VAL A 1 242 ? 0.753 -14.793 0.497 1.00 98.88 242 VAL A N 1
ATOM 1865 C CA . VAL A 1 242 ? 0.503 -15.296 1.860 1.00 98.88 242 VAL A CA 1
ATOM 1866 C C . VAL A 1 242 ? 1.554 -16.324 2.257 1.00 98.88 242 VAL A C 1
ATOM 1868 O O . VAL A 1 242 ? 2.141 -16.193 3.331 1.00 98.88 242 VAL A O 1
ATOM 1871 N N . LYS A 1 243 ? 1.887 -17.277 1.376 1.00 98.81 243 LYS A N 1
ATOM 1872 C CA . LYS A 1 243 ? 2.996 -18.226 1.602 1.00 98.81 243 LYS A CA 1
ATOM 1873 C C . LYS A 1 243 ? 4.338 -17.515 1.813 1.00 98.81 243 LYS A C 1
ATOM 1875 O O . LYS A 1 243 ? 5.150 -17.971 2.613 1.00 98.81 243 LYS A O 1
ATOM 1880 N N . ALA A 1 244 ? 4.557 -16.386 1.138 1.00 98.81 244 ALA A N 1
ATOM 1881 C CA . ALA A 1 244 ? 5.742 -15.543 1.293 1.00 98.81 244 ALA A CA 1
ATOM 1882 C C . ALA A 1 244 ? 5.828 -14.808 2.645 1.00 98.81 244 ALA A C 1
ATOM 1884 O O . ALA A 1 244 ? 6.894 -14.297 2.993 1.00 98.81 244 ALA A O 1
ATOM 1885 N N . GLY A 1 245 ? 4.736 -14.756 3.415 1.00 98.44 245 GLY A N 1
ATOM 1886 C CA . GLY A 1 245 ? 4.698 -14.149 4.745 1.00 98.44 245 GLY A CA 1
ATOM 1887 C C . GLY A 1 245 ? 3.855 -12.879 4.855 1.00 98.44 245 GLY A C 1
ATOM 1888 O O . GLY A 1 245 ? 4.128 -12.070 5.743 1.00 98.44 245 GLY A O 1
ATOM 1889 N N . THR A 1 246 ? 2.866 -12.683 3.981 1.00 98.88 246 THR A N 1
ATOM 1890 C CA . THR A 1 246 ? 1.838 -11.634 4.131 1.00 98.88 246 THR A CA 1
ATOM 1891 C C . THR A 1 246 ? 0.871 -11.978 5.267 1.00 98.88 246 THR A C 1
ATOM 1893 O O . THR A 1 246 ? 0.381 -13.100 5.329 1.00 98.88 246 THR A O 1
ATOM 1896 N N . ASP A 1 247 ? 0.550 -11.009 6.126 1.00 98.94 247 ASP A N 1
ATOM 1897 C CA . ASP A 1 247 ? -0.349 -11.170 7.281 1.00 98.94 247 ASP A CA 1
ATOM 1898 C C . ASP A 1 247 ? -1.775 -10.659 7.048 1.00 98.94 247 ASP A C 1
ATOM 1900 O O . ASP A 1 247 ? -2.667 -10.982 7.828 1.00 98.94 247 ASP A O 1
ATOM 1904 N N . ALA A 1 248 ? -1.993 -9.822 6.031 1.00 98.94 248 ALA A N 1
ATOM 1905 C CA . ALA A 1 248 ? -3.311 -9.372 5.582 1.00 98.94 248 ALA A CA 1
ATOM 1906 C C . ALA A 1 248 ? -3.241 -8.845 4.144 1.00 98.94 248 ALA A C 1
ATOM 1908 O O . ALA A 1 248 ? -2.199 -8.350 3.704 1.00 98.94 248 ALA A O 1
ATOM 1909 N N . ILE A 1 249 ? -4.362 -8.901 3.426 1.00 98.94 249 ILE A N 1
ATOM 1910 C CA . ILE A 1 249 ? -4.456 -8.407 2.047 1.00 98.94 249 ILE A CA 1
ATOM 1911 C C . ILE A 1 249 ? -5.413 -7.221 1.970 1.00 98.94 249 ILE A C 1
ATOM 1913 O O . ILE A 1 249 ? -6.549 -7.294 2.425 1.00 98.94 249 ILE A O 1
ATOM 1917 N N . SER A 1 250 ? -4.965 -6.137 1.346 1.00 98.75 250 SER A N 1
ATOM 1918 C CA . SER A 1 250 ? -5.745 -4.938 1.043 1.00 98.75 250 SER A CA 1
ATOM 1919 C C . SER A 1 250 ? -6.098 -4.918 -0.443 1.00 98.75 250 SER A C 1
ATOM 1921 O O . SER A 1 250 ? -5.224 -4.850 -1.306 1.00 98.75 250 SER A O 1
ATOM 1923 N N . VAL A 1 251 ? -7.385 -5.038 -0.770 1.00 98.56 251 VAL A N 1
ATOM 1924 C CA . VAL A 1 251 ? -7.826 -5.267 -2.151 1.00 98.56 251 VAL A CA 1
ATOM 1925 C C . VAL A 1 251 ? -8.239 -3.962 -2.824 1.00 98.56 251 VAL A C 1
ATOM 1927 O O . VAL A 1 251 ? -9.216 -3.301 -2.455 1.00 98.56 251 VAL A O 1
ATOM 1930 N N . ASN A 1 252 ? -7.487 -3.622 -3.864 1.00 95.00 252 ASN A N 1
ATOM 1931 C CA . ASN A 1 252 ? -7.796 -2.601 -4.852 1.00 95.00 252 ASN A CA 1
ATOM 1932 C C . ASN A 1 252 ? -8.354 -3.221 -6.137 1.00 95.00 252 ASN A C 1
ATOM 1934 O O . ASN A 1 252 ? -8.443 -4.439 -6.292 1.00 95.00 252 ASN A O 1
ATOM 1938 N N . VAL A 1 253 ? -8.709 -2.362 -7.086 1.00 95.56 253 VAL A N 1
ATOM 1939 C CA . VAL A 1 253 ? -9.039 -2.763 -8.447 1.00 95.56 253 VAL A CA 1
ATOM 1940 C C . VAL A 1 253 ? -8.370 -1.828 -9.431 1.00 95.56 253 VAL A C 1
ATOM 1942 O O . VAL A 1 253 ? -8.187 -0.653 -9.130 1.00 95.56 253 VAL A O 1
ATOM 1945 N N . GLY A 1 254 ? -8.099 -2.336 -10.625 1.00 96.50 254 GLY A N 1
ATOM 1946 C CA . GLY A 1 254 ? -7.726 -1.515 -11.757 1.00 96.50 254 GLY A CA 1
ATOM 1947 C C . GLY A 1 254 ? -6.292 -0.996 -11.738 1.00 96.50 254 GLY A C 1
ATOM 1948 O O . GLY A 1 254 ? -5.569 -1.060 -10.747 1.00 96.50 254 GLY A O 1
ATOM 1949 N N . TRP A 1 255 ? -5.873 -0.483 -12.887 1.00 96.94 255 TRP A N 1
ATOM 1950 C CA . TRP A 1 255 ? -4.668 0.328 -13.054 1.00 96.94 255 TRP A CA 1
ATOM 1951 C C . TRP A 1 255 ? -5.058 1.793 -13.250 1.00 96.94 255 TRP A C 1
ATOM 1953 O O . TRP A 1 255 ? -6.213 2.088 -13.569 1.00 96.94 255 TRP A O 1
ATOM 1963 N N . HIS A 1 256 ? -4.087 2.704 -13.156 1.00 95.19 256 HIS A N 1
ATOM 1964 C CA . HIS A 1 256 ? -4.280 4.094 -13.599 1.00 95.19 256 HIS A CA 1
ATOM 1965 C C . HIS A 1 256 ? -4.672 4.185 -15.083 1.00 95.19 256 HIS A C 1
ATOM 1967 O O . HIS A 1 256 ? -5.456 5.044 -15.466 1.00 95.19 256 HIS A O 1
ATOM 1973 N N . GLU A 1 257 ? -4.186 3.259 -15.914 1.00 94.94 257 GLU A N 1
ATOM 1974 C CA . GLU A 1 257 ? -4.513 3.171 -17.346 1.00 94.94 257 GLU A CA 1
ATOM 1975 C C . GLU A 1 257 ? -5.835 2.441 -17.661 1.00 94.94 257 GLU A C 1
ATOM 1977 O O . GLU A 1 257 ? -6.232 2.355 -18.831 1.00 94.94 257 GLU A O 1
ATOM 1982 N N . ALA A 1 258 ? -6.518 1.883 -16.655 1.00 94.94 258 ALA A N 1
ATOM 1983 C CA . ALA A 1 258 ? -7.741 1.120 -16.878 1.00 94.94 258 ALA A CA 1
ATOM 1984 C C . ALA A 1 258 ? -8.912 2.040 -17.249 1.00 94.94 258 ALA A C 1
ATOM 1986 O O . ALA A 1 258 ? -9.139 3.083 -16.642 1.00 94.94 258 ALA A O 1
ATOM 1987 N N . ARG A 1 259 ? -9.710 1.614 -18.233 1.00 93.12 259 ARG A N 1
ATOM 1988 C CA . ARG A 1 259 ? -10.876 2.378 -18.720 1.00 93.12 259 ARG A CA 1
ATOM 1989 C C . ARG A 1 259 ? -12.159 2.117 -17.930 1.00 93.12 259 ARG A C 1
ATOM 1991 O O . ARG A 1 259 ? -13.155 2.800 -18.141 1.00 93.12 259 ARG A O 1
ATOM 1998 N N . VAL A 1 260 ? -12.150 1.122 -17.044 1.00 94.00 260 VAL A N 1
ATOM 1999 C CA . VAL A 1 260 ? -13.272 0.839 -16.144 1.00 94.00 260 VAL A CA 1
ATOM 2000 C C . VAL A 1 260 ? -13.292 1.906 -15.048 1.00 94.00 260 VAL A C 1
ATOM 2002 O O . VAL A 1 260 ? -12.278 2.072 -14.372 1.00 94.00 260 VAL A O 1
ATOM 2005 N N . PRO A 1 261 ? -14.409 2.620 -14.823 1.00 93.81 261 PRO A N 1
ATOM 2006 C CA . PRO A 1 261 ? -14.508 3.567 -13.721 1.00 93.81 261 PRO A CA 1
ATOM 2007 C C . PRO A 1 261 ? -14.416 2.850 -12.366 1.00 93.81 261 PRO A C 1
ATOM 2009 O O . PRO A 1 261 ? -15.192 1.942 -12.082 1.00 93.81 261 PRO A O 1
ATOM 2012 N N . GLN A 1 262 ? -13.479 3.272 -11.515 1.00 92.69 262 GLN A N 1
ATOM 2013 C CA . GLN A 1 262 ? -13.191 2.586 -10.243 1.00 92.69 262 GLN A CA 1
ATOM 2014 C C . GLN A 1 262 ? -13.706 3.364 -9.029 1.00 92.69 262 GLN A C 1
ATOM 2016 O O . GLN A 1 262 ? -14.270 2.805 -8.091 1.00 92.69 262 GLN A O 1
ATOM 2021 N N . ILE A 1 263 ? -13.493 4.684 -9.031 1.00 90.88 263 ILE A N 1
ATOM 2022 C CA . ILE A 1 263 ? -13.670 5.520 -7.839 1.00 90.88 263 ILE A CA 1
ATOM 2023 C C . ILE A 1 263 ? -14.620 6.708 -8.047 1.00 90.88 263 ILE A C 1
ATOM 2025 O O . ILE A 1 263 ? -15.035 7.323 -7.065 1.00 90.88 263 ILE A O 1
ATOM 2029 N N . VAL A 1 264 ? -15.006 7.051 -9.276 1.00 92.50 264 VAL A N 1
ATOM 2030 C CA . VAL A 1 264 ? -15.900 8.196 -9.567 1.00 92.50 264 VAL A CA 1
ATOM 2031 C C . VAL A 1 264 ? -17.308 7.988 -9.009 1.00 92.50 264 VAL A C 1
ATOM 2033 O O . VAL A 1 264 ? -17.699 6.844 -8.804 1.00 92.50 264 VAL A O 1
ATOM 2036 N N . ALA A 1 265 ? -18.071 9.070 -8.795 1.00 90.94 265 ALA A N 1
ATOM 2037 C CA . ALA A 1 265 ? -19.393 9.070 -8.145 1.00 90.94 265 ALA A CA 1
ATOM 2038 C C . ALA A 1 265 ? -20.433 8.123 -8.786 1.00 90.94 265 ALA A C 1
ATOM 2040 O O . ALA A 1 265 ? -21.233 7.525 -8.066 1.00 90.94 265 ALA A O 1
ATOM 2041 N N . ALA A 1 266 ? -20.358 7.901 -10.100 1.00 93.06 266 ALA A N 1
ATOM 2042 C CA . ALA A 1 266 ? -21.255 6.999 -10.827 1.00 93.06 266 ALA A CA 1
ATOM 2043 C C . ALA A 1 266 ? -21.054 5.503 -10.510 1.00 93.06 266 ALA A C 1
ATOM 2045 O O . ALA A 1 266 ? -21.947 4.699 -10.749 1.00 93.06 266 ALA A O 1
ATOM 2046 N N . VAL A 1 267 ? -19.898 5.108 -9.966 1.00 95.19 267 VAL A N 1
ATOM 2047 C CA . VAL A 1 267 ? -19.646 3.710 -9.578 1.00 95.19 267 VAL A CA 1
ATOM 2048 C C . VAL A 1 267 ? -20.538 3.341 -8.379 1.00 95.19 267 VAL A C 1
ATOM 2050 O O . VAL A 1 267 ? -20.582 4.105 -7.421 1.00 95.19 267 VAL A O 1
ATOM 2053 N N . PRO A 1 268 ? -21.254 2.210 -8.350 1.00 95.88 268 PRO A N 1
ATOM 2054 C CA . PRO A 1 268 ? -22.074 1.872 -7.186 1.00 95.88 268 PRO A CA 1
ATOM 2055 C C . PRO A 1 268 ? -21.236 1.659 -5.910 1.00 95.88 268 PRO A C 1
ATOM 2057 O O . PRO A 1 268 ? -20.051 1.316 -5.966 1.00 95.88 268 PRO A O 1
ATOM 2060 N N . ARG A 1 269 ? -21.838 1.895 -4.737 1.00 95.81 269 ARG A N 1
ATOM 2061 C CA . ARG A 1 269 ? -21.164 1.684 -3.443 1.00 95.81 269 ARG A CA 1
ATOM 2062 C C . ARG A 1 269 ? -20.791 0.209 -3.278 1.00 95.81 269 ARG A C 1
ATOM 2064 O O . ARG A 1 269 ? -21.586 -0.655 -3.621 1.00 95.81 269 ARG A O 1
ATOM 2071 N N . GLY A 1 270 ? -19.579 -0.068 -2.796 1.00 95.25 270 GLY A N 1
ATOM 2072 C CA . GLY A 1 270 ? -19.113 -1.430 -2.494 1.00 95.25 270 GLY A CA 1
ATOM 2073 C C . GLY A 1 270 ? -19.068 -2.414 -3.674 1.00 95.25 270 GLY A C 1
ATOM 2074 O O . GLY A 1 270 ? -18.800 -3.591 -3.457 1.00 95.25 270 GLY A O 1
ATOM 2075 N N . VAL A 1 271 ? -19.290 -1.968 -4.919 1.00 96.88 271 VAL A N 1
ATOM 2076 C CA . VAL A 1 271 ? -19.529 -2.851 -6.081 1.00 96.88 271 VAL A CA 1
ATOM 2077 C C . VAL A 1 271 ? -18.396 -3.838 -6.367 1.00 96.88 271 VAL A C 1
ATOM 2079 O O . VAL A 1 271 ? -18.617 -4.876 -6.978 1.00 96.88 271 VAL A O 1
ATOM 2082 N N . PHE A 1 272 ? -17.178 -3.534 -5.923 1.00 97.62 272 PHE A N 1
ATOM 2083 C CA . PHE A 1 272 ? -16.002 -4.373 -6.133 1.00 97.62 272 PHE A CA 1
ATOM 2084 C C . PHE A 1 272 ? -15.688 -5.311 -4.962 1.00 97.62 272 PHE A C 1
ATOM 2086 O O . PHE A 1 272 ? -14.726 -6.070 -5.048 1.00 97.62 272 PHE A O 1
ATOM 2093 N N . ALA A 1 273 ? -16.487 -5.318 -3.891 1.00 97.88 273 ALA A N 1
ATOM 2094 C CA . ALA A 1 273 ? -16.229 -6.144 -2.711 1.00 97.88 273 ALA A CA 1
ATOM 2095 C C . ALA A 1 273 ? -16.215 -7.653 -3.016 1.00 97.88 273 ALA A C 1
ATOM 2097 O O . ALA A 1 273 ? -15.498 -8.402 -2.359 1.00 97.88 273 ALA A O 1
ATOM 2098 N N . TYR A 1 274 ? -16.904 -8.102 -4.072 1.00 97.94 274 TYR A N 1
ATOM 2099 C CA . TYR A 1 274 ? -16.834 -9.494 -4.531 1.00 97.94 274 TYR A CA 1
ATOM 2100 C C . TYR A 1 274 ? -15.413 -9.926 -4.940 1.00 97.94 274 TYR A C 1
ATOM 2102 O O . TYR A 1 274 ? -15.088 -11.109 -4.878 1.00 97.94 274 TYR A O 1
ATOM 2110 N N . LEU A 1 275 ? -14.550 -8.987 -5.348 1.00 98.44 275 LEU A N 1
ATOM 2111 C CA . LEU A 1 275 ? -13.146 -9.268 -5.656 1.00 98.44 275 LEU A CA 1
ATOM 2112 C C . LEU A 1 275 ? -12.337 -9.519 -4.382 1.00 98.44 275 LEU A C 1
ATOM 2114 O O . LEU A 1 275 ? -11.485 -10.402 -4.365 1.00 98.44 275 LEU A O 1
ATOM 2118 N N . ALA A 1 276 ? -12.640 -8.781 -3.311 1.00 98.62 276 ALA A N 1
ATOM 2119 C CA . ALA A 1 276 ? -12.069 -9.040 -1.997 1.00 98.62 276 ALA A CA 1
ATOM 2120 C C . ALA A 1 276 ? -12.541 -10.393 -1.454 1.00 98.62 276 ALA A C 1
ATOM 2122 O O . ALA A 1 276 ? -11.717 -11.195 -1.018 1.00 98.62 276 ALA A O 1
ATOM 2123 N N . ARG A 1 277 ? -13.837 -10.699 -1.593 1.00 98.56 277 ARG A N 1
ATOM 2124 C CA . ARG A 1 277 ? -14.398 -12.005 -1.231 1.00 98.56 277 ARG A CA 1
ATOM 2125 C C . ARG A 1 277 ? -13.713 -13.151 -1.968 1.00 98.56 277 ARG A C 1
ATOM 2127 O O . ARG A 1 277 ? -13.303 -14.117 -1.338 1.00 98.56 277 ARG A O 1
ATOM 2134 N N . GLY A 1 278 ? -13.539 -13.015 -3.282 1.00 98.38 278 GLY A N 1
ATOM 2135 C CA . GLY A 1 278 ? -12.871 -14.030 -4.090 1.00 98.38 278 GLY A CA 1
ATOM 2136 C C . GLY A 1 278 ? -11.443 -14.316 -3.624 1.00 98.38 278 GLY A C 1
ATOM 2137 O O . GLY A 1 278 ? -11.012 -15.456 -3.705 1.00 98.38 278 GLY A O 1
ATOM 2138 N N . ILE A 1 279 ? -10.706 -13.323 -3.118 1.00 98.75 279 ILE A N 1
ATOM 2139 C CA . ILE A 1 279 ? -9.384 -13.554 -2.512 1.00 98.75 279 ILE A CA 1
ATOM 2140 C C . ILE A 1 279 ? -9.528 -14.212 -1.136 1.00 98.75 279 ILE A C 1
ATOM 2142 O O . ILE A 1 279 ? -8.856 -15.202 -0.861 1.00 98.75 279 ILE A O 1
ATOM 2146 N N . LYS A 1 280 ? -10.425 -13.691 -0.291 1.00 98.62 280 LYS A N 1
ATOM 2147 C CA . LYS A 1 280 ? -10.687 -14.182 1.071 1.00 98.62 280 LYS A CA 1
ATOM 2148 C C . LYS A 1 280 ? -11.013 -15.674 1.114 1.00 98.62 280 LYS A C 1
ATOM 2150 O O . LYS A 1 280 ? -10.542 -16.367 2.004 1.00 98.62 280 LYS A O 1
ATOM 2155 N N . GLU A 1 281 ? -11.773 -16.181 0.147 1.00 98.44 281 GLU A N 1
ATOM 2156 C CA . GLU A 1 281 ? -12.128 -17.605 0.050 1.00 98.44 281 GLU A CA 1
ATOM 2157 C C . GLU A 1 281 ? -10.913 -18.530 -0.186 1.00 98.44 281 GLU A C 1
ATOM 2159 O O . GLU A 1 281 ? -11.019 -19.740 0.009 1.00 98.44 281 GLU A O 1
ATOM 2164 N N . HIS A 1 282 ? -9.752 -17.981 -0.561 1.00 98.38 282 HIS A N 1
ATOM 2165 C CA . HIS A 1 282 ? -8.534 -18.739 -0.863 1.00 98.38 282 HIS A CA 1
ATOM 2166 C C . HIS A 1 282 ? -7.361 -18.474 0.088 1.00 98.38 282 HIS A C 1
ATOM 2168 O O . HIS A 1 282 ? -6.317 -19.113 -0.052 1.00 98.38 282 HIS A O 1
ATOM 2174 N N . VAL A 1 283 ? -7.499 -17.559 1.052 1.00 98.62 283 VAL A N 1
ATOM 2175 C CA . VAL A 1 283 ? -6.410 -17.196 1.970 1.00 98.62 283 VAL A CA 1
ATOM 2176 C C . VAL A 1 283 ? -6.838 -17.284 3.431 1.00 98.62 283 VAL A C 1
ATOM 2178 O O . VAL A 1 283 ? -7.972 -16.992 3.787 1.00 98.62 283 VAL A O 1
ATOM 2181 N N . GLY A 1 284 ? -5.900 -17.666 4.300 1.00 98.00 284 GLY A N 1
ATOM 2182 C CA . GLY A 1 284 ? -6.129 -17.775 5.748 1.00 98.00 284 GLY A CA 1
ATOM 2183 C C . GLY A 1 284 ? -5.892 -16.482 6.537 1.00 98.00 284 GLY A C 1
ATOM 2184 O O . GLY A 1 284 ? -5.890 -16.518 7.764 1.00 98.00 284 GLY A O 1
ATOM 2185 N N . VAL A 1 285 ? -5.639 -15.361 5.856 1.00 98.81 285 VAL A N 1
ATOM 2186 C CA . VAL A 1 285 ? -5.338 -14.059 6.471 1.00 98.81 285 VAL A CA 1
ATOM 2187 C C . VAL A 1 285 ? -6.501 -13.078 6.300 1.00 98.81 285 VAL A C 1
ATOM 2189 O O . VAL A 1 285 ? -7.257 -13.213 5.337 1.00 98.81 285 VAL A O 1
ATOM 2192 N N . PRO A 1 286 ? -6.648 -12.064 7.175 1.00 98.88 286 PRO A N 1
ATOM 2193 C CA . PRO A 1 286 ? -7.675 -11.042 7.013 1.00 98.88 286 PRO A CA 1
ATOM 2194 C C . PRO A 1 286 ? -7.600 -10.329 5.657 1.00 98.88 286 PRO A C 1
ATOM 2196 O O . PRO A 1 286 ? -6.520 -9.936 5.202 1.00 98.88 286 PRO A O 1
ATOM 2199 N N . VAL A 1 287 ? -8.763 -10.103 5.041 1.00 98.94 287 VAL A N 1
ATOM 2200 C CA . VAL A 1 287 ? -8.881 -9.394 3.760 1.00 98.94 287 VAL A CA 1
ATOM 2201 C C . VAL A 1 287 ? -9.672 -8.098 3.915 1.00 98.94 287 VAL A C 1
ATOM 2203 O O . VAL A 1 287 ? -10.802 -8.083 4.401 1.00 98.94 287 VAL A O 1
ATOM 2206 N N . MET A 1 288 ? -9.095 -6.993 3.459 1.00 98.81 288 MET A N 1
ATOM 2207 C CA . MET A 1 288 ? -9.696 -5.666 3.459 1.00 98.81 288 MET A CA 1
ATOM 2208 C C . MET A 1 288 ? -10.263 -5.332 2.076 1.00 98.81 288 MET A C 1
ATOM 2210 O O . MET A 1 288 ? -9.538 -5.359 1.081 1.00 98.81 288 MET A O 1
ATOM 2214 N N . ALA A 1 289 ? -11.544 -4.967 2.007 1.00 98.56 289 ALA A N 1
ATOM 2215 C CA . ALA A 1 289 ? -12.156 -4.461 0.781 1.00 98.56 289 ALA A CA 1
ATOM 2216 C C . ALA A 1 289 ? -11.988 -2.942 0.678 1.00 98.56 289 ALA A C 1
ATOM 2218 O O . ALA A 1 289 ? -12.268 -2.216 1.630 1.00 98.56 289 ALA A O 1
ATOM 2219 N N . GLY A 1 290 ? -11.572 -2.449 -0.488 1.00 95.06 290 GLY A N 1
ATOM 2220 C CA . GLY A 1 290 ? -11.556 -1.023 -0.810 1.00 95.06 290 GLY A CA 1
ATOM 2221 C C . GLY A 1 290 ? -12.528 -0.645 -1.923 1.00 95.06 290 GLY A C 1
ATOM 2222 O O . GLY A 1 290 ? -13.335 -1.448 -2.373 1.00 95.06 290 GLY A O 1
ATOM 2223 N N . HIS A 1 291 ? -12.382 0.595 -2.402 1.00 93.88 291 HIS A N 1
ATOM 2224 C CA . HIS A 1 291 ? -13.137 1.197 -3.508 1.00 93.88 291 HIS A CA 1
ATOM 2225 C C . HIS A 1 291 ? -14.635 1.402 -3.246 1.00 93.88 291 HIS A C 1
ATOM 2227 O O . HIS A 1 291 ? -15.423 0.475 -3.118 1.00 93.88 291 HIS A O 1
ATOM 2233 N N . ARG A 1 292 ? -15.049 2.677 -3.241 1.00 95.75 292 ARG A N 1
ATOM 2234 C CA . ARG A 1 292 ? -16.459 3.093 -3.119 1.00 95.75 292 ARG A CA 1
ATOM 2235 C C . ARG A 1 292 ? -17.190 2.577 -1.874 1.00 95.75 292 ARG A C 1
ATOM 2237 O O . ARG A 1 292 ? -18.415 2.523 -1.872 1.00 95.75 292 ARG A O 1
ATOM 2244 N N . ILE A 1 293 ? -16.458 2.315 -0.797 1.00 97.31 293 ILE A N 1
ATOM 2245 C CA . ILE A 1 293 ? -17.015 2.120 0.543 1.00 97.31 293 ILE A CA 1
ATOM 2246 C C . ILE A 1 293 ? -16.902 3.461 1.270 1.00 97.31 293 ILE A C 1
ATOM 2248 O O . ILE A 1 293 ? -15.826 3.866 1.708 1.00 97.31 293 ILE A O 1
ATOM 2252 N N . ASN A 1 294 ? -17.995 4.217 1.275 1.00 94.88 294 ASN A N 1
ATOM 2253 C CA . ASN A 1 294 ? -18.059 5.575 1.820 1.00 94.88 294 ASN A CA 1
ATOM 2254 C C . ASN A 1 294 ? -19.260 5.797 2.743 1.00 94.88 294 ASN A C 1
ATOM 2256 O O . ASN A 1 294 ? -19.610 6.937 3.018 1.00 94.88 294 ASN A O 1
ATOM 2260 N N . ASP A 1 295 ? -19.879 4.708 3.181 1.00 94.94 295 ASP A N 1
ATOM 2261 C CA . ASP A 1 295 ? -21.107 4.690 3.956 1.00 94.94 295 ASP A CA 1
ATOM 2262 C C . ASP A 1 295 ? -20.994 3.591 5.025 1.00 94.94 295 ASP A C 1
ATOM 2264 O O . ASP A 1 295 ? -20.697 2.446 4.665 1.00 94.94 295 ASP A O 1
ATOM 2268 N N . PRO A 1 296 ? -21.164 3.912 6.321 1.00 96.19 296 PRO A N 1
ATOM 2269 C CA . PRO A 1 296 ? -21.048 2.928 7.393 1.00 96.19 296 PRO A CA 1
ATOM 2270 C C . PRO A 1 296 ? -22.056 1.781 7.283 1.00 96.19 296 PRO A C 1
ATOM 2272 O O . PRO A 1 296 ? -21.700 0.648 7.590 1.00 96.19 296 PRO A O 1
ATOM 2275 N N . ALA A 1 297 ? -23.284 2.031 6.811 1.00 95.50 297 ALA A N 1
ATOM 2276 C CA . ALA A 1 297 ? -24.280 0.975 6.628 1.00 95.50 297 ALA A CA 1
ATOM 2277 C C . ALA A 1 297 ? -23.829 -0.042 5.569 1.00 95.50 297 ALA A C 1
ATOM 2279 O O . ALA A 1 297 ? -23.733 -1.229 5.877 1.00 95.50 297 ALA A O 1
ATOM 2280 N N . ALA A 1 298 ? -23.406 0.422 4.389 1.00 96.19 298 ALA A N 1
ATOM 2281 C CA . ALA A 1 298 ? -22.825 -0.455 3.370 1.00 96.19 298 ALA A CA 1
ATOM 2282 C C . ALA A 1 298 ? -21.580 -1.209 3.882 1.00 96.19 298 ALA A C 1
ATOM 2284 O O . ALA A 1 298 ? -21.386 -2.381 3.574 1.00 96.19 298 ALA A O 1
ATOM 2285 N N . ALA A 1 299 ? -20.726 -0.566 4.684 1.00 97.88 299 ALA A N 1
ATOM 2286 C CA . ALA A 1 299 ? -19.573 -1.234 5.288 1.00 97.88 299 ALA A CA 1
ATOM 2287 C C . ALA A 1 299 ? -19.973 -2.365 6.253 1.00 97.88 299 ALA A C 1
ATOM 2289 O O . ALA A 1 299 ? -19.352 -3.429 6.230 1.00 97.88 299 ALA A O 1
ATOM 2290 N N . ARG A 1 300 ? -21.005 -2.150 7.083 1.00 96.81 300 ARG A N 1
ATOM 2291 C CA . ARG A 1 300 ? -21.550 -3.174 7.991 1.00 96.81 300 ARG A CA 1
ATOM 2292 C C . ARG A 1 300 ? -22.078 -4.373 7.212 1.00 96.81 300 ARG A C 1
ATOM 2294 O O . ARG A 1 300 ? -21.734 -5.497 7.563 1.00 96.81 300 ARG A O 1
ATOM 2301 N N . GLU A 1 301 ? -22.857 -4.130 6.160 1.00 97.12 301 GLU A N 1
ATOM 2302 C CA . GLU A 1 301 ? -23.414 -5.178 5.294 1.00 97.12 301 GLU A CA 1
ATOM 2303 C C . GLU A 1 301 ? -22.308 -6.025 4.659 1.00 97.12 301 GLU A C 1
ATOM 2305 O O . GLU A 1 301 ? -22.317 -7.243 4.791 1.00 97.12 301 GLU A O 1
ATOM 2310 N N . LEU A 1 302 ? -21.280 -5.397 4.076 1.00 98.31 302 LEU A N 1
ATOM 2311 C CA . LEU A 1 302 ? -20.163 -6.126 3.461 1.00 98.31 302 LEU A CA 1
ATOM 2312 C C . LEU A 1 302 ? -19.433 -7.055 4.444 1.00 98.31 302 LEU A C 1
ATOM 2314 O O . LEU A 1 302 ? -19.050 -8.166 4.071 1.00 98.31 302 LEU A O 1
ATOM 2318 N N . ILE A 1 303 ? -19.225 -6.617 5.689 1.00 98.31 303 ILE A N 1
ATOM 2319 C CA . ILE A 1 303 ? -18.590 -7.454 6.717 1.00 98.31 303 ILE A CA 1
ATOM 2320 C C . ILE A 1 303 ? -19.550 -8.560 7.174 1.00 98.31 303 ILE A C 1
ATOM 2322 O O . ILE A 1 303 ? -19.129 -9.711 7.294 1.00 98.31 303 ILE A O 1
ATOM 2326 N N . ALA A 1 304 ? -20.826 -8.235 7.406 1.00 97.31 304 ALA A N 1
ATOM 2327 C CA . ALA A 1 304 ? -21.843 -9.193 7.841 1.00 97.31 304 ALA A CA 1
ATOM 2328 C C . ALA A 1 304 ? -22.074 -10.312 6.810 1.00 97.31 304 ALA A C 1
ATOM 2330 O O . ALA A 1 304 ? -22.191 -11.476 7.189 1.00 97.31 304 ALA A O 1
ATOM 2331 N N . ASP A 1 305 ? -22.032 -9.979 5.520 1.00 97.12 305 ASP A N 1
ATOM 2332 C CA . ASP A 1 305 ? -22.194 -10.917 4.402 1.00 97.12 305 ASP A CA 1
ATOM 2333 C C . ASP A 1 305 ? -20.908 -11.699 4.072 1.00 97.12 305 ASP A C 1
ATOM 2335 O O . ASP A 1 305 ? -20.854 -12.461 3.102 1.00 97.12 305 ASP A O 1
ATOM 2339 N N . GLY A 1 306 ? -19.840 -11.500 4.851 1.00 97.38 306 GLY A N 1
ATOM 2340 C CA . GLY A 1 306 ? -18.569 -12.197 4.676 1.00 97.38 306 GLY A CA 1
ATOM 2341 C C . GLY A 1 306 ? -17.781 -11.770 3.434 1.00 97.38 306 GLY A C 1
ATOM 2342 O O . GLY A 1 306 ? -16.869 -12.489 3.025 1.00 97.38 306 GLY A O 1
ATOM 2343 N N . MET A 1 307 ? -18.081 -10.609 2.839 1.00 98.44 307 MET A N 1
ATOM 2344 C CA . MET A 1 307 ? -17.358 -10.109 1.661 1.00 98.44 307 MET A CA 1
ATOM 2345 C C . MET A 1 307 ? -15.911 -9.723 1.992 1.00 98.44 307 MET A C 1
ATOM 2347 O O . MET A 1 307 ? -15.027 -9.818 1.143 1.00 98.44 307 MET A O 1
ATOM 2351 N N . CYS A 1 308 ? -15.662 -9.282 3.224 1.00 98.69 308 CYS A N 1
ATOM 2352 C CA . CYS A 1 308 ? -14.344 -8.893 3.717 1.00 98.69 308 CYS A CA 1
ATOM 2353 C C . CYS A 1 308 ? -14.268 -8.973 5.247 1.00 98.69 308 CYS A C 1
ATOM 2355 O O . CYS A 1 308 ? -15.275 -9.137 5.931 1.00 98.69 308 CYS A O 1
ATOM 2357 N N . ASP A 1 309 ? -13.060 -8.864 5.790 1.00 98.81 309 ASP A N 1
ATOM 2358 C CA . ASP A 1 309 ? -12.789 -8.756 7.226 1.00 98.81 309 ASP A CA 1
ATOM 2359 C C . ASP A 1 309 ? -12.669 -7.311 7.697 1.00 98.81 309 ASP A C 1
ATOM 2361 O O . ASP A 1 309 ? -12.991 -7.028 8.848 1.00 98.81 309 ASP A O 1
ATOM 2365 N N . LEU A 1 310 ? -12.204 -6.416 6.820 1.00 98.75 310 LEU A N 1
ATOM 2366 C CA . LEU A 1 310 ? -12.046 -4.983 7.069 1.00 98.75 310 LEU A CA 1
ATOM 2367 C C . LEU A 1 310 ? -12.505 -4.170 5.857 1.00 98.75 310 LEU A C 1
ATOM 2369 O O . LEU A 1 310 ? -12.542 -4.677 4.734 1.00 98.75 310 LEU A O 1
ATOM 2373 N N . VAL A 1 311 ? -12.778 -2.884 6.063 1.00 98.69 311 VAL A N 1
ATOM 2374 C CA . VAL A 1 311 ? -13.112 -1.946 4.984 1.00 98.69 311 VAL A CA 1
ATOM 2375 C C . VAL A 1 311 ? -12.116 -0.790 4.912 1.00 98.69 311 VAL A C 1
ATOM 2377 O O . VAL A 1 311 ? -11.766 -0.183 5.921 1.00 98.69 311 VAL A O 1
ATOM 2380 N N . ALA A 1 312 ? -11.690 -0.446 3.700 1.00 98.19 312 ALA A N 1
ATOM 2381 C CA . ALA A 1 312 ? -10.865 0.718 3.406 1.00 98.19 312 ALA A CA 1
ATOM 2382 C C . ALA A 1 312 ? -11.731 1.903 2.955 1.00 98.19 312 ALA A C 1
ATOM 2384 O O . ALA A 1 312 ? -12.239 1.940 1.828 1.00 98.19 312 ALA A O 1
ATOM 2385 N N . MET A 1 313 ? -11.832 2.923 3.806 1.00 98.12 313 MET A N 1
ATOM 2386 C CA . MET A 1 313 ? -12.586 4.152 3.562 1.00 98.12 313 MET A CA 1
ATOM 2387 C C . MET A 1 313 ? -11.625 5.321 3.299 1.00 98.12 313 MET A C 1
ATOM 2389 O O . MET A 1 313 ? -11.192 6.009 4.211 1.00 98.12 313 MET A O 1
ATOM 2393 N N . GLY A 1 314 ? -11.258 5.552 2.034 1.00 96.62 314 GLY A N 1
ATOM 2394 C CA . GLY A 1 314 ? -10.324 6.628 1.651 1.00 96.62 314 GLY A CA 1
ATOM 2395 C C . GLY A 1 314 ? -10.957 8.022 1.678 1.00 96.62 314 GLY A C 1
ATOM 2396 O O . GLY A 1 314 ? -10.954 8.717 2.688 1.00 96.62 314 GLY A O 1
ATOM 2397 N N . ARG A 1 315 ? -11.549 8.438 0.551 1.00 96.94 315 ARG A N 1
ATOM 2398 C CA . ARG A 1 315 ? -12.142 9.783 0.386 1.00 96.94 315 ARG A CA 1
ATOM 2399 C C . ARG A 1 315 ? -13.268 10.107 1.372 1.00 96.94 315 ARG A C 1
ATOM 2401 O O . ARG A 1 315 ? -13.501 11.279 1.633 1.00 96.94 315 ARG A O 1
ATOM 2408 N N . ALA A 1 316 ? -13.925 9.099 1.945 1.00 97.31 316 ALA A N 1
ATOM 2409 C CA . ALA A 1 316 ? -14.897 9.308 3.017 1.00 97.31 316 ALA A CA 1
ATOM 2410 C C . ALA A 1 316 ? -14.243 9.924 4.265 1.00 97.31 316 ALA A C 1
ATOM 2412 O O . ALA A 1 316 ? -14.788 10.861 4.828 1.00 97.31 316 ALA A O 1
ATOM 2413 N N . LEU A 1 317 ? -13.034 9.476 4.624 1.00 98.19 317 LEU A N 1
ATOM 2414 C CA . LEU A 1 317 ? -12.268 10.013 5.755 1.00 98.19 317 LEU A CA 1
ATOM 2415 C C . LEU A 1 317 ? -11.520 11.312 5.420 1.00 98.19 317 LEU A C 1
ATOM 2417 O O . LEU A 1 317 ? -11.044 12.002 6.318 1.00 98.19 317 LEU A O 1
ATOM 2421 N N . ILE A 1 318 ? -11.426 11.676 4.136 1.00 97.62 318 ILE A N 1
ATOM 2422 C CA . ILE A 1 318 ? -11.070 13.047 3.743 1.00 97.62 318 ILE A CA 1
ATOM 2423 C C . ILE A 1 318 ? -12.256 13.971 4.027 1.0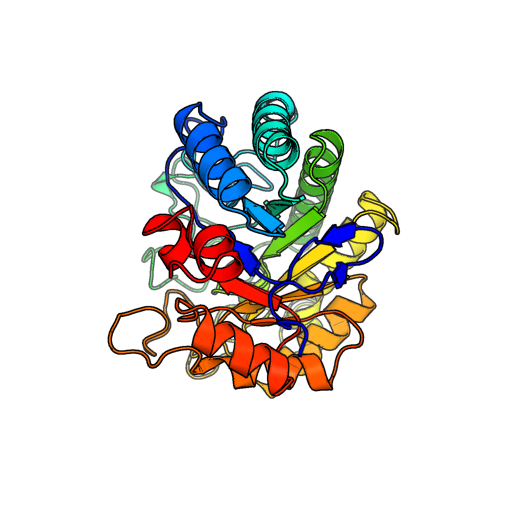0 97.62 318 ILE A C 1
ATOM 2425 O O . ILE A 1 318 ? -12.071 14.984 4.694 1.00 97.62 318 ILE A O 1
ATOM 2429 N N . ALA A 1 319 ? -13.444 13.599 3.538 1.00 97.81 319 ALA A N 1
ATOM 2430 C CA . ALA A 1 319 ? -14.661 14.400 3.638 1.00 97.81 319 ALA A CA 1
ATOM 2431 C C . ALA A 1 319 ? -15.152 14.572 5.083 1.00 97.81 319 ALA A C 1
ATOM 2433 O O . ALA A 1 319 ? -15.563 15.664 5.460 1.00 97.81 319 ALA A O 1
ATOM 2434 N N . ASP A 1 320 ? -15.090 13.511 5.887 1.00 98.31 320 ASP A N 1
ATOM 2435 C CA . ASP A 1 320 ? -15.454 13.542 7.297 1.00 98.31 320 ASP A CA 1
ATOM 2436 C C . ASP A 1 320 ? -14.462 12.702 8.118 1.00 98.31 320 ASP A C 1
ATOM 2438 O O . ASP A 1 320 ? -14.580 11.473 8.178 1.00 98.31 320 ASP A O 1
ATOM 2442 N N . PRO A 1 321 ? -13.464 13.335 8.761 1.00 98.19 321 PRO A N 1
ATOM 2443 C CA . PRO A 1 321 ? -12.489 12.613 9.568 1.00 98.19 321 PRO A CA 1
ATOM 2444 C C . PRO A 1 321 ? -13.118 11.921 10.779 1.00 98.19 321 PRO A C 1
ATOM 2446 O O . PRO A 1 321 ? -12.579 10.917 11.236 1.00 98.19 321 PRO A O 1
ATOM 2449 N N . ALA A 1 322 ? -14.253 12.420 11.281 1.00 98.19 322 ALA A N 1
ATOM 2450 C CA . ALA A 1 322 ? -14.953 11.885 12.445 1.00 98.19 322 ALA A CA 1
ATOM 2451 C C . ALA A 1 322 ? -15.991 10.809 12.087 1.00 98.19 322 ALA A C 1
ATOM 2453 O O . ALA A 1 322 ? -16.699 10.341 12.980 1.00 98.19 322 ALA A O 1
ATOM 2454 N N . LEU A 1 323 ? -16.088 10.407 10.812 1.00 98.38 323 LEU A N 1
ATOM 2455 C CA . LEU A 1 323 ? -17.056 9.416 10.338 1.00 98.38 323 LEU A CA 1
ATOM 2456 C C . LEU A 1 323 ? -17.074 8.122 11.177 1.00 98.38 323 LEU A C 1
ATOM 2458 O O . LEU A 1 323 ? -18.171 7.702 11.542 1.00 98.38 323 LEU A O 1
ATOM 2462 N N . PRO A 1 324 ? -15.934 7.494 11.547 1.00 98.06 324 PRO A N 1
ATOM 2463 C CA . PRO A 1 324 ? -15.958 6.282 12.368 1.00 98.06 324 PRO A CA 1
ATOM 2464 C C . PRO A 1 324 ? -16.611 6.511 13.737 1.00 98.06 324 PRO A C 1
ATOM 2466 O O . PRO A 1 324 ? -17.441 5.717 14.173 1.00 98.06 324 PRO A O 1
ATOM 2469 N N . GLU A 1 325 ? -16.278 7.610 14.410 1.00 97.25 325 GLU A N 1
ATOM 2470 C CA . GLU A 1 325 ? -16.828 7.946 15.723 1.00 97.25 325 GLU A CA 1
ATOM 2471 C C . GLU A 1 325 ? -18.302 8.371 15.652 1.00 97.25 325 GLU A C 1
ATOM 2473 O O . GLU A 1 325 ? -19.107 7.998 16.513 1.00 97.25 325 GLU A O 1
ATOM 2478 N N . LYS A 1 326 ? -18.695 9.106 14.607 1.00 97.75 326 LYS A N 1
ATOM 2479 C CA . LYS A 1 326 ? -20.106 9.402 14.321 1.00 97.75 326 LYS A CA 1
ATOM 2480 C C . LYS A 1 326 ? -20.891 8.116 14.098 1.00 97.75 326 LYS A C 1
ATOM 2482 O O . LYS A 1 326 ? -21.919 7.935 14.743 1.00 97.75 326 LYS A O 1
ATOM 2487 N N . ALA A 1 327 ? -20.361 7.188 13.307 1.00 96.81 327 ALA A N 1
ATOM 2488 C CA . ALA A 1 327 ? -20.992 5.898 13.067 1.00 96.81 327 ALA A CA 1
ATOM 2489 C C . ALA A 1 327 ? -21.127 5.060 14.346 1.00 96.81 327 ALA A C 1
ATOM 2491 O O . ALA A 1 327 ? -22.186 4.496 14.626 1.00 96.81 327 ALA A O 1
ATOM 2492 N N . ARG A 1 328 ? -20.090 5.052 15.192 1.00 95.38 328 ARG A N 1
ATOM 2493 C CA . ARG A 1 328 ? -20.100 4.364 16.494 1.00 95.38 328 ARG A CA 1
ATOM 2494 C C . ARG A 1 328 ? -21.169 4.916 17.434 1.00 95.38 328 ARG A C 1
ATOM 2496 O O . ARG A 1 328 ? -21.781 4.170 18.195 1.00 95.38 328 ARG A O 1
ATOM 2503 N N . THR A 1 329 ? -21.378 6.230 17.389 1.00 95.25 329 THR A N 1
ATOM 2504 C CA . THR A 1 329 ? -22.323 6.962 18.248 1.00 95.25 329 THR A CA 1
ATOM 2505 C C . THR A 1 329 ? -23.672 7.233 17.581 1.00 95.25 329 THR A C 1
ATOM 2507 O O . THR A 1 329 ? -24.500 7.921 18.172 1.00 95.25 329 THR A O 1
ATOM 2510 N N . ARG A 1 330 ? -23.917 6.664 16.389 1.00 90.31 330 ARG A N 1
ATOM 2511 C CA . ARG A 1 330 ? -25.153 6.809 15.598 1.00 90.31 330 ARG A CA 1
ATOM 2512 C C . ARG A 1 330 ? -25.521 8.264 15.278 1.00 90.31 330 ARG A C 1
ATOM 2514 O O . ARG A 1 330 ? -26.676 8.662 15.385 1.00 90.31 330 ARG A O 1
ATOM 2521 N N . ARG A 1 331 ? -24.516 9.052 14.901 1.00 89.81 331 ARG A N 1
ATOM 2522 C CA . ARG A 1 331 ? -24.619 10.448 14.432 1.00 89.81 331 ARG A CA 1
ATOM 2523 C C . ARG A 1 331 ? -24.103 10.599 12.994 1.00 89.81 331 ARG A C 1
ATOM 2525 O O . ARG A 1 331 ? -23.530 11.636 12.660 1.00 89.81 331 ARG A O 1
ATOM 2532 N N . GLU A 1 332 ? -24.177 9.508 12.235 1.00 71.25 332 GLU A N 1
ATOM 2533 C CA . GLU A 1 332 ? -23.763 9.413 10.829 1.00 71.25 332 GLU A CA 1
ATOM 2534 C C . GLU A 1 332 ? -24.708 10.167 9.889 1.00 71.25 332 GLU A C 1
ATOM 2536 O O . GLU A 1 332 ? -25.916 10.249 10.207 1.00 71.25 332 GLU A O 1
#

Solvent-accessible surface area (backbone atoms only — not comparable to full-atom values): 15942 Å² total; per-residue (Å²): 131,85,60,72,47,61,40,66,48,66,40,71,78,44,76,25,69,22,26,41,25,33,48,59,56,73,77,70,52,25,56,80,20,33,64,35,68,71,50,33,51,54,47,24,48,30,12,58,13,48,30,13,34,38,29,43,26,50,21,19,24,44,80,74,20,43,43,50,42,31,34,42,32,50,51,77,84,29,33,66,36,49,23,53,38,24,48,39,18,41,78,32,70,12,43,22,28,39,26,41,37,41,28,17,39,69,32,52,28,81,56,45,84,67,40,67,24,43,27,55,23,68,51,61,24,89,89,64,70,44,58,18,41,54,57,50,74,69,51,50,53,49,52,40,50,28,47,23,52,15,52,42,43,44,51,73,24,58,36,65,30,40,30,40,54,46,25,52,58,22,34,42,24,27,27,47,20,66,77,37,19,76,34,87,52,80,55,17,70,55,68,69,23,10,43,40,60,48,34,51,37,44,34,48,32,34,70,62,57,38,94,68,53,32,32,31,38,32,29,36,30,29,34,59,40,93,78,38,49,45,52,67,57,35,35,55,49,50,41,49,37,41,76,30,54,40,35,27,40,37,29,44,65,26,30,84,87,26,84,65,82,66,71,55,88,87,45,60,70,44,70,54,26,64,39,24,23,60,38,40,78,68,44,98,43,52,27,24,23,30,51,46,38,68,47,69,67,64,49,37,49,39,44,74,72,59,28,28,66,29,39,27,29,47,71,40,42,69,77,36,33,44,49,52,44,25,50,75,69,73,66,109

Secondary structure (DSSP, 8-state):
---GGGS-EEETTEEESSSEEE-----S--BTTBPPHHHHHHHHHHHHTT-SEEEEEEEESSTTSS-TTSEE-SSGGGHHHHHHHHHHHHHTTSEEEEEEE--GGGS-GGGGTTPPPEESS----TTT-PPPEEPPHHHHHHHHHHHHHHHHHHHHHT-SEEEEE--TTSHHHHHH-TTT----STTSSSHHHHHHHHHHHHHHHHHHH-TTS-EEEEEES---STTS--HHHHHHHHHHHHHTT-SEEEEE---TT--S--SSTTSPTTTTHHHHHHHHTT-SS-EEE-SS---HHHHHHHHHTTS-SEEE-HHHHHH-TTHHHHHHTT--